Protein AF-X0W410-F1 (afdb_monomer)

pLDDT: mean 93.08, std 7.51, range [40.31, 98.69]

Foldseek 3Di:
DPQAQVLVVDDADPAADDQQEFEQWAADCQLFQQDPRVRHDIDGHDLVRRLRNNVRNVVNVNQEHEYNDQALQQRPHDALAGDLPRSLVSLVSNPVPPSRAFYAYDEHALSSLVNDDLVSLLSVVCSGGDNHDDLESEYEYELQFLQLVLVCVRGVSSQPPHDSVCSNVSVVVSLVSCNVSRYEYEYEYEPPFVPDDLVRLVRRLVSLVVSLVGNYAYAYDYRDHPDPPRDDTDDPVNDDPSNVSSRVSRVVSVD

Radius of gyration: 18.42 Å; Cα contacts (8 Å, |Δi|>4): 493; chains: 1; bounding box: 44×45×51 Å

Organism: NCBI:txid412755

InterPro domains:
  IPR006638 Elp3/MiaA/NifB-like, radical SAM core domain [SM00729] (18-246)
  IPR007197 Radical SAM [PF04055] (22-208)
  IPR007197 Radical SAM [PS51918] (14-255)
  IPR007197 Radical SAM [SFLDS00029] (20-239)
  IPR023404 Radical SAM, alpha/beta horseshoe [G3DSA:3.80.30.20] (18-229)
  IPR058240 Radical SAM superfamily [SSF102114] (21-235)

Mean predicted aligned error: 4.03 Å

Secondary structure (DSSP, 8-state):
---S--GGGPPPPSSPPGGGEEE-EE---S--TT-TTTTSPPEEPPHHHHHHHHHHHHHTT--EEEEE-S-GGGTT-SSSS--HHHHHHHHHHHTTSTT--EEEE-EE-HHHHTTS-HHHHHHHHHTTBSSS--S--EEEEEEE-S-HHHHHHHHGGGTTTS-GGGHHHHHHHHHHHHHHTT-EEEEEEEET-TT--HHHHHHHHHHHHHHHTSS-EEEEEE---SSTTS-PPP-GGG--HHHHHHHHHHHHHH-

Nearest PDB structures (foldseek):
  9ccb-assembly1_A  TM=8.311E-01  e=1.053E-11  Methanothermobacter marburgensis
  7mjz-assembly1_A  TM=7.483E-01  e=6.357E-11  Bacteroides uniformis
  6fd2-assembly1_B  TM=7.517E-01  e=3.241E-08  Streptoalloteichus tenebrarius
  6hto-assembly1_A  TM=5.219E-01  e=1.347E-04  Streptomyces actuosus
  6htk-assembly1_A  TM=5.014E-01  e=3.117E-04  Streptomyces actuosus

Sequence (255 aa):
SEQGTAVDRIHRLLGASVLGVIELSRGCGKGCRFCTMGAKKMEHLPPETIVNDLIANVEGGVTSVVSGSEDFFRYGASGPRVNFKRLRSLLVEMQREPDLSFMQIDHANISSVLQFDDEQLREIRELLTWRERTDFLWVNMGIESANGHLVVANGGGKIQPFRADDWEEMVREAAAKMTRTGFFPVFSIILGLPGETPDDVARTLELVRHLATRRAVVFPIFHEPWRPDGGEPFALEAMRADHFELFTTCYEINF

Structure (mmCIF, N/CA/C/O backbone):
data_AF-X0W410-F1
#
_entry.id   AF-X0W410-F1
#
loop_
_atom_site.group_PDB
_atom_site.id
_atom_site.type_symbol
_atom_site.label_atom_id
_atom_site.label_alt_id
_atom_site.label_comp_id
_atom_site.label_asym_id
_atom_site.label_entity_id
_atom_site.label_seq_id
_atom_site.pdbx_PDB_ins_code
_atom_site.Cartn_x
_atom_site.Cartn_y
_atom_site.Cartn_z
_atom_site.occupancy
_atom_site.B_iso_or_equiv
_atom_site.auth_seq_id
_atom_site.auth_comp_id
_atom_site.auth_asym_id
_atom_site.auth_atom_id
_atom_site.pdbx_PDB_model_num
ATOM 1 N N . SER A 1 1 ? -3.754 26.725 -9.791 1.00 40.31 1 SER A N 1
ATOM 2 C CA . SER A 1 1 ? -3.052 25.460 -9.527 1.00 40.31 1 SER A CA 1
ATOM 3 C C . SER A 1 1 ? -3.809 24.720 -8.436 1.00 40.31 1 SER A C 1
ATOM 5 O O . SER A 1 1 ? -3.803 25.156 -7.294 1.00 40.31 1 SER A O 1
ATOM 7 N N . GLU A 1 2 ? -4.507 23.631 -8.756 1.00 44.47 2 GLU A N 1
ATOM 8 C CA . GLU A 1 2 ? -5.072 22.737 -7.728 1.00 44.47 2 GLU A CA 1
ATOM 9 C C . GLU A 1 2 ? -3.949 21.878 -7.124 1.00 44.47 2 GLU A C 1
ATOM 11 O O . GLU A 1 2 ? -3.833 20.683 -7.378 1.00 44.47 2 GLU A O 1
ATOM 16 N N . GLN A 1 3 ? -3.034 22.527 -6.401 1.00 57.56 3 GLN A N 1
ATOM 17 C CA . GLN A 1 3 ? -1.858 21.889 -5.798 1.00 57.56 3 GLN A CA 1
ATOM 18 C C . GLN A 1 3 ? -2.076 21.461 -4.339 1.00 57.56 3 GLN A C 1
ATOM 20 O O . GLN A 1 3 ? -1.229 20.763 -3.789 1.00 57.56 3 GLN A O 1
ATOM 25 N N . GLY A 1 4 ? -3.194 21.848 -3.719 1.00 73.06 4 GLY A N 1
ATOM 26 C CA . GLY A 1 4 ? -3.559 21.423 -2.367 1.00 73.06 4 GLY A CA 1
ATOM 27 C C . GLY A 1 4 ? -4.375 20.132 -2.364 1.00 73.06 4 GLY A C 1
ATOM 28 O O . GLY A 1 4 ? -5.070 19.814 -3.329 1.00 73.06 4 GLY A O 1
ATOM 29 N N . THR A 1 5 ? -4.323 19.393 -1.261 1.00 83.38 5 THR A N 1
ATOM 30 C CA . THR A 1 5 ? -5.203 18.234 -1.039 1.00 83.38 5 THR A CA 1
ATOM 31 C C . THR A 1 5 ? -6.638 18.641 -0.675 1.00 83.38 5 THR A C 1
ATOM 33 O O . THR A 1 5 ? -7.551 17.823 -0.778 1.00 83.38 5 THR A O 1
ATOM 36 N N . ALA A 1 6 ? -6.859 19.904 -0.290 1.00 88.38 6 ALA A N 1
ATOM 37 C CA . ALA A 1 6 ? -8.131 20.401 0.238 1.00 88.38 6 ALA A CA 1
ATOM 38 C C . ALA A 1 6 ? -8.616 19.613 1.470 1.00 88.38 6 ALA A C 1
ATOM 40 O O . ALA A 1 6 ? -9.821 19.448 1.665 1.00 88.38 6 ALA A O 1
ATOM 41 N N . VAL A 1 7 ? -7.685 19.097 2.285 1.00 89.00 7 VAL A N 1
ATOM 42 C CA . VAL A 1 7 ? -7.998 18.397 3.544 1.00 89.00 7 VAL A CA 1
ATOM 43 C C . VAL A 1 7 ? -8.775 19.297 4.509 1.00 89.00 7 VAL A C 1
ATOM 45 O O . VAL A 1 7 ? -9.683 18.827 5.183 1.00 89.00 7 VAL A O 1
ATOM 48 N N . ASP A 1 8 ? -8.506 20.602 4.504 1.00 87.75 8 ASP A N 1
ATOM 49 C CA . ASP A 1 8 ? -9.225 21.625 5.274 1.00 87.75 8 ASP A CA 1
ATOM 50 C C . ASP A 1 8 ? -10.704 21.784 4.877 1.00 87.75 8 ASP A C 1
ATOM 52 O O . ASP A 1 8 ? -11.497 22.337 5.636 1.00 87.75 8 ASP A O 1
ATOM 56 N N . ARG A 1 9 ? -11.084 21.286 3.695 1.00 90.38 9 ARG A N 1
ATOM 57 C CA . ARG A 1 9 ? -12.457 21.318 3.174 1.00 90.38 9 ARG A CA 1
ATOM 58 C C . ARG A 1 9 ? -13.200 19.998 3.366 1.00 90.38 9 ARG A C 1
ATOM 60 O O . ARG A 1 9 ? -14.337 19.880 2.910 1.00 90.38 9 ARG A O 1
ATOM 67 N N . ILE A 1 10 ? -12.565 18.993 3.970 1.00 89.81 10 ILE A N 1
ATOM 68 C CA . ILE A 1 10 ? -13.218 17.716 4.251 1.00 89.81 10 ILE A CA 1
ATOM 69 C C . ILE A 1 10 ? -14.193 17.920 5.408 1.00 89.81 10 ILE A C 1
ATOM 71 O O . ILE A 1 10 ? -13.831 18.401 6.481 1.00 89.81 10 ILE A O 1
ATOM 75 N N . HIS A 1 11 ? -15.446 17.550 5.170 1.00 87.56 11 HIS A N 1
ATOM 76 C CA . HIS A 1 11 ? -16.482 17.506 6.189 1.00 87.56 11 HIS A CA 1
ATOM 77 C C . HIS A 1 11 ? -16.702 16.064 6.624 1.00 87.56 11 HIS A C 1
ATOM 79 O O . HIS A 1 11 ? -16.517 15.147 5.825 1.00 87.56 11 HIS A O 1
ATOM 85 N N . ARG A 1 12 ? -17.140 15.891 7.873 1.00 87.75 12 ARG A N 1
ATOM 86 C CA . ARG A 1 12 ? -17.515 14.577 8.394 1.00 87.75 12 ARG A CA 1
ATOM 87 C C . ARG A 1 12 ? -18.594 13.921 7.532 1.00 87.75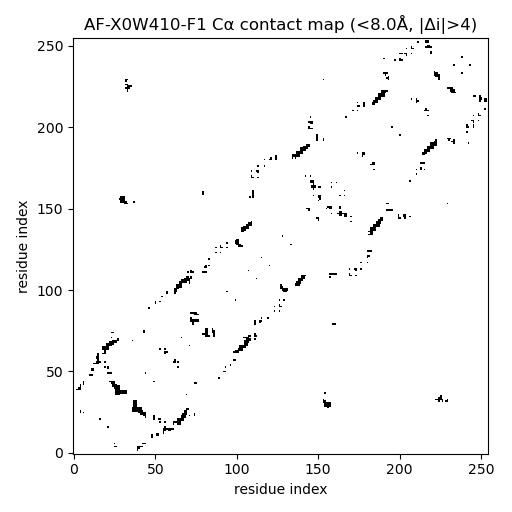 12 ARG A C 1
ATOM 89 O O . ARG A 1 12 ? -19.469 14.612 6.994 1.00 87.75 12 ARG A O 1
ATOM 96 N N . LEU A 1 13 ? -18.575 12.598 7.485 1.00 93.19 13 LEU A N 1
ATOM 97 C CA . LEU A 1 13 ? -19.657 11.804 6.926 1.00 93.19 13 LEU A CA 1
ATOM 98 C C . LEU A 1 13 ? -20.972 12.071 7.678 1.00 93.19 13 LEU A C 1
ATOM 100 O O . LEU A 1 13 ? -20.997 12.289 8.890 1.00 93.19 13 LEU A O 1
ATOM 104 N N . LEU A 1 14 ? -22.083 12.072 6.937 1.00 91.81 14 LEU A N 1
ATOM 105 C CA . LEU A 1 14 ? -23.439 12.216 7.491 1.00 91.81 14 LEU A CA 1
ATOM 106 C C . LEU A 1 14 ? -24.146 10.864 7.685 1.00 91.81 14 LEU A C 1
ATOM 108 O O . LEU A 1 14 ? -25.297 10.827 8.108 1.00 91.81 14 LEU A O 1
ATOM 112 N N . GLY A 1 15 ? -23.470 9.772 7.339 1.00 93.50 15 GLY A N 1
ATOM 113 C CA . GLY A 1 15 ? -23.943 8.397 7.420 1.00 93.50 15 GLY A CA 1
ATOM 114 C C . GLY A 1 15 ? -22.899 7.453 6.827 1.00 93.50 15 GLY A C 1
ATOM 115 O O . GLY A 1 15 ? -21.824 7.901 6.418 1.00 93.50 15 GLY A O 1
ATOM 116 N N . ALA A 1 16 ? -23.222 6.164 6.758 1.00 95.88 16 ALA A N 1
ATOM 117 C CA . ALA A 1 16 ? -22.292 5.162 6.252 1.00 95.88 16 ALA A CA 1
ATOM 118 C C . ALA A 1 16 ? -21.832 5.449 4.813 1.00 95.88 16 ALA A C 1
ATOM 120 O O . ALA A 1 16 ? -22.628 5.792 3.932 1.00 95.88 16 ALA A O 1
ATOM 121 N N . SER A 1 17 ? -20.533 5.281 4.580 1.00 95.94 17 SER A N 1
ATOM 122 C CA . SER A 1 17 ? -19.920 5.352 3.262 1.00 95.94 17 SER A CA 1
ATOM 123 C C . SER A 1 17 ? -19.999 3.999 2.550 1.00 95.94 17 SER A C 1
ATOM 125 O O . SER A 1 17 ? -20.184 2.938 3.153 1.00 95.94 17 SER A O 1
ATOM 127 N N . VAL A 1 18 ? -19.850 4.028 1.225 1.00 93.12 18 VAL A N 1
ATOM 128 C CA . VAL A 1 18 ? -19.764 2.809 0.413 1.00 93.12 18 VAL A CA 1
ATOM 129 C C . VAL A 1 18 ? -18.591 1.965 0.919 1.00 93.12 18 VAL A C 1
ATOM 131 O O . VAL A 1 18 ? -17.474 2.466 1.010 1.00 93.12 18 VAL A O 1
ATOM 134 N N . LEU A 1 19 ? -18.858 0.700 1.260 1.00 91.94 19 LEU A N 1
ATOM 135 C CA . LEU A 1 19 ? -17.891 -0.257 1.825 1.00 91.94 19 LEU A CA 1
ATOM 136 C C . LEU A 1 19 ? -17.246 0.163 3.163 1.00 91.94 19 LEU A C 1
ATOM 138 O O . LEU A 1 19 ? -16.252 -0.436 3.564 1.00 91.94 19 LEU A O 1
ATOM 142 N N . GLY A 1 20 ? -17.775 1.174 3.859 1.00 95.44 20 GLY A N 1
ATOM 143 C CA . GLY A 1 20 ? -17.191 1.639 5.119 1.00 95.44 20 GLY A CA 1
ATOM 144 C C . GLY A 1 20 ? -15.836 2.326 4.953 1.00 95.44 20 GLY A C 1
ATOM 145 O O . GLY A 1 20 ? -14.981 2.224 5.829 1.00 95.44 20 GLY A O 1
ATOM 146 N N . VAL A 1 21 ? -15.595 2.978 3.814 1.00 96.81 21 VAL A N 1
ATOM 147 C CA . VAL A 1 21 ? -14.365 3.745 3.573 1.00 96.81 21 VAL A CA 1
ATOM 148 C C . VAL A 1 21 ? -14.249 4.901 4.570 1.00 96.81 21 VAL A C 1
ATOM 150 O O . VAL A 1 21 ? -15.164 5.722 4.683 1.00 96.81 21 VAL A O 1
ATOM 153 N N . ILE A 1 22 ? -13.097 4.998 5.234 1.00 96.44 22 ILE A N 1
ATOM 154 C CA . ILE A 1 22 ? -12.722 6.103 6.127 1.00 96.44 22 ILE A CA 1
ATOM 155 C C . ILE A 1 22 ? -11.417 6.714 5.626 1.00 96.44 22 ILE A C 1
ATOM 157 O O . ILE A 1 22 ? -10.367 6.072 5.681 1.00 96.44 22 ILE A O 1
ATOM 161 N N . GLU A 1 23 ? -11.453 7.955 5.143 1.00 96.38 23 GLU A N 1
ATOM 162 C CA . GLU A 1 23 ? -10.253 8.619 4.634 1.00 96.38 23 GLU A CA 1
ATOM 163 C C . GLU A 1 23 ? -9.301 8.970 5.786 1.00 96.38 23 GLU A C 1
ATOM 165 O O . GLU A 1 23 ? -9.639 9.737 6.679 1.00 96.38 23 GLU A O 1
ATOM 170 N N . LEU A 1 24 ? -8.084 8.424 5.779 1.00 97.12 24 LEU A N 1
ATOM 171 C CA . LEU A 1 24 ? -7.059 8.777 6.770 1.00 97.12 24 LEU A CA 1
ATOM 172 C C . LEU A 1 24 ? -6.175 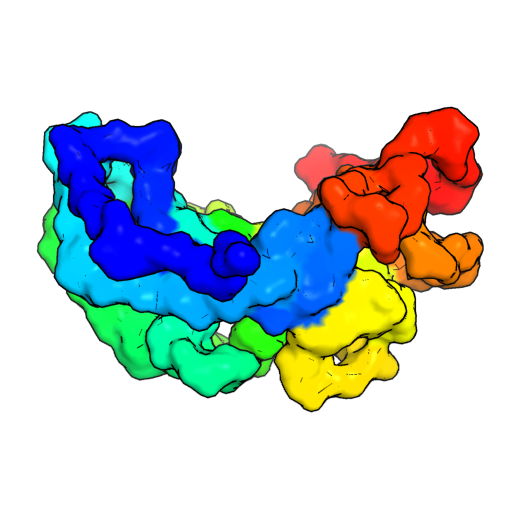9.908 6.265 1.00 97.12 24 LEU A C 1
ATOM 174 O O . LEU A 1 24 ? -5.576 10.661 7.038 1.00 97.12 24 LEU A O 1
ATOM 178 N N . SER A 1 25 ? -5.960 9.958 4.954 1.00 95.62 25 SER A N 1
ATOM 179 C CA . SER A 1 25 ? -4.988 10.846 4.330 1.00 95.62 25 SER A CA 1
ATOM 180 C C . SER A 1 25 ? -5.277 11.027 2.858 1.00 95.62 25 SER A C 1
ATOM 182 O O . SER A 1 25 ? -5.686 10.090 2.178 1.00 95.62 25 SER A O 1
ATOM 184 N N . ARG A 1 26 ? -4.938 12.208 2.352 1.00 93.44 26 ARG A N 1
ATOM 185 C CA . ARG A 1 26 ? -5.099 12.561 0.952 1.00 93.44 26 ARG A CA 1
ATOM 186 C C . ARG A 1 26 ? -3.759 12.876 0.317 1.00 93.44 26 ARG A C 1
ATOM 188 O O . ARG A 1 26 ? -2.960 13.615 0.880 1.00 93.44 26 ARG A O 1
ATOM 195 N N . GLY A 1 27 ? -3.542 12.361 -0.886 1.00 92.44 27 GLY A N 1
ATOM 196 C CA . GLY A 1 27 ? -2.303 12.533 -1.647 1.00 92.44 27 GLY A CA 1
ATOM 197 C C . GLY A 1 27 ? -1.256 11.472 -1.311 1.00 92.44 27 GLY A C 1
ATOM 198 O O . GLY A 1 27 ? -1.300 10.840 -0.259 1.00 92.44 27 GLY A O 1
ATOM 199 N N . CYS A 1 28 ? -0.288 11.289 -2.208 1.00 91.31 28 CYS A N 1
ATOM 200 C CA . CYS A 1 28 ? 0.784 10.308 -2.045 1.00 91.31 28 CYS A CA 1
ATOM 201 C C . CYS A 1 28 ? 2.175 10.949 -2.129 1.00 91.31 28 CYS A C 1
ATOM 203 O O . CYS A 1 28 ? 3.084 10.553 -1.407 1.00 91.31 28 CYS A O 1
ATOM 205 N N . GLY A 1 29 ? 2.378 11.958 -2.974 1.00 89.50 29 GLY A N 1
ATOM 206 C CA . GLY A 1 29 ? 3.639 12.706 -3.052 1.00 89.50 29 GLY A CA 1
ATOM 207 C C . GLY A 1 29 ? 4.848 11.872 -3.492 1.00 89.50 29 GLY A C 1
ATOM 208 O O . GLY A 1 29 ? 5.984 12.299 -3.306 1.00 89.50 29 GLY A O 1
ATOM 209 N N . LYS A 1 30 ? 4.616 10.675 -4.043 1.00 89.81 30 LYS A N 1
ATOM 210 C CA . LYS A 1 30 ? 5.653 9.743 -4.511 1.00 89.81 30 LYS A CA 1
ATOM 211 C C . LYS A 1 30 ? 6.064 9.981 -5.972 1.00 89.81 30 LYS A C 1
ATOM 213 O O . LYS A 1 30 ? 7.036 9.395 -6.435 1.00 89.81 30 LYS A O 1
ATOM 218 N N . GLY A 1 31 ? 5.375 10.875 -6.683 1.00 89.88 31 GLY A N 1
ATOM 219 C CA . GLY A 1 31 ? 5.775 11.354 -8.008 1.00 89.88 31 GLY A CA 1
ATOM 220 C C . GLY A 1 31 ? 5.541 10.381 -9.165 1.00 89.88 31 GLY A C 1
ATOM 221 O O . GLY A 1 31 ? 6.092 10.608 -10.237 1.00 89.88 31 GLY A O 1
ATOM 222 N N . CYS A 1 32 ? 4.753 9.318 -8.975 1.00 90.56 32 CYS A N 1
ATOM 223 C CA . CYS A 1 32 ? 4.413 8.391 -10.055 1.00 90.56 32 CYS A CA 1
ATOM 224 C C . CYS A 1 32 ? 3.643 9.118 -11.168 1.00 90.56 32 CYS A C 1
ATOM 226 O O . CYS A 1 32 ? 2.609 9.733 -10.895 1.00 90.56 32 CYS A O 1
ATOM 228 N N . ARG A 1 33 ? 4.140 9.054 -12.409 1.00 88.69 33 ARG A N 1
ATOM 229 C CA . ARG A 1 33 ? 3.611 9.831 -13.551 1.00 88.69 33 ARG A CA 1
ATOM 230 C C . ARG A 1 33 ? 2.235 9.356 -14.019 1.00 88.69 33 ARG A C 1
ATOM 232 O O . ARG A 1 33 ? 1.424 10.165 -14.459 1.00 88.69 33 ARG A O 1
ATOM 239 N N . PHE A 1 34 ? 1.962 8.067 -13.846 1.00 88.56 34 PHE A N 1
ATOM 240 C CA . PHE A 1 34 ? 0.677 7.430 -14.138 1.00 88.56 34 PHE A CA 1
ATOM 241 C C . PHE A 1 34 ? -0.384 7.662 -13.046 1.00 88.56 34 PHE A C 1
ATOM 243 O O . PHE A 1 34 ? -1.571 7.488 -13.290 1.00 88.56 34 PHE A O 1
ATOM 250 N N . CYS A 1 35 ? 0.009 8.093 -11.841 1.00 88.19 35 CYS A N 1
ATOM 251 C CA . CYS A 1 35 ? -0.890 8.196 -10.691 1.00 88.19 35 CYS A CA 1
ATOM 252 C C . CYS A 1 35 ? -1.426 9.625 -10.503 1.00 88.19 35 CYS A C 1
ATOM 254 O O . CYS A 1 35 ? -0.666 10.594 -10.386 1.00 88.19 35 CYS A O 1
ATOM 256 N N . THR A 1 36 ? -2.744 9.765 -10.359 1.00 87.94 36 THR A N 1
ATOM 257 C CA . THR A 1 36 ? -3.416 11.047 -10.067 1.00 87.94 36 THR A CA 1
ATOM 258 C C . THR A 1 36 ? -2.969 11.659 -8.731 1.00 87.94 36 THR A C 1
ATOM 260 O O . THR A 1 36 ? -2.904 12.886 -8.594 1.00 87.94 36 THR A O 1
ATOM 263 N N . MET A 1 37 ? -2.588 10.817 -7.767 1.00 88.56 37 MET A N 1
ATOM 264 C CA . MET A 1 37 ? -2.171 11.203 -6.415 1.00 88.56 37 MET A CA 1
ATOM 265 C C . MET A 1 37 ? -0.655 11.356 -6.261 1.00 88.56 37 MET A C 1
ATOM 267 O O . MET A 1 37 ? -0.191 11.945 -5.279 1.00 88.56 37 MET A O 1
ATOM 271 N N . GLY A 1 38 ? 0.128 10.904 -7.248 1.00 87.31 38 GLY A N 1
ATOM 272 C CA . GLY A 1 38 ? 1.591 10.933 -7.214 1.00 87.31 38 GLY A CA 1
ATOM 273 C C . GLY A 1 38 ? 2.161 12.341 -7.026 1.00 87.31 38 GLY A C 1
ATOM 274 O O . GLY A 1 38 ? 3.103 12.524 -6.258 1.00 87.31 38 GLY A O 1
ATOM 275 N N . ALA A 1 39 ? 1.554 13.344 -7.665 1.00 85.94 39 ALA A N 1
ATOM 276 C CA . ALA A 1 39 ? 1.998 14.740 -7.596 1.00 85.94 39 ALA A CA 1
ATOM 277 C C . ALA A 1 39 ? 1.456 15.522 -6.384 1.00 85.94 39 ALA A C 1
ATOM 279 O O . ALA A 1 39 ? 1.962 16.601 -6.080 1.00 85.94 39 ALA A O 1
ATOM 280 N N . LYS A 1 40 ? 0.423 15.014 -5.700 1.00 89.38 40 LYS A N 1
ATOM 281 C CA . LYS A 1 40 ? -0.186 15.684 -4.543 1.00 89.38 40 LYS A CA 1
ATOM 282 C C . LYS A 1 40 ? 0.549 15.255 -3.284 1.00 89.38 40 LYS A C 1
ATOM 284 O O . LYS A 1 40 ? 0.607 14.059 -3.005 1.00 89.38 40 LYS A O 1
ATOM 289 N N . LYS A 1 41 ? 1.104 16.204 -2.525 1.00 90.62 41 LYS A N 1
ATOM 290 C CA . LYS A 1 41 ? 1.713 15.915 -1.218 1.00 90.62 41 LYS A CA 1
ATOM 291 C C . LYS A 1 41 ? 0.698 15.170 -0.348 1.00 90.62 41 LYS A C 1
ATOM 293 O O . LYS A 1 41 ? -0.480 15.494 -0.384 1.00 90.62 41 LYS A O 1
ATOM 298 N N . MET A 1 42 ? 1.160 14.189 0.423 1.00 93.06 42 MET A N 1
ATOM 299 C CA . MET A 1 42 ? 0.292 13.547 1.403 1.00 93.06 42 MET A CA 1
ATOM 300 C C . MET A 1 42 ? 0.034 14.473 2.586 1.00 93.06 42 MET A C 1
ATOM 302 O O . MET A 1 42 ? 0.973 14.996 3.193 1.00 93.06 42 MET A O 1
ATOM 306 N N . GLU A 1 43 ? -1.237 14.630 2.913 1.00 94.56 43 GLU A N 1
ATOM 307 C CA . GLU A 1 43 ? -1.732 15.344 4.079 1.00 94.56 43 GLU A CA 1
ATOM 308 C C . GLU A 1 43 ? -2.662 14.416 4.865 1.00 94.56 43 GLU A C 1
ATOM 310 O O . GLU A 1 43 ? -3.467 13.686 4.288 1.00 94.56 43 GLU A O 1
ATOM 315 N N . HIS A 1 44 ? -2.504 14.402 6.185 1.00 96.00 44 HIS A N 1
ATOM 316 C CA . HIS A 1 44 ? -3.225 13.501 7.080 1.00 96.00 44 HIS A CA 1
ATOM 317 C C . HIS A 1 44 ? -4.428 14.218 7.685 1.00 96.00 44 HIS A C 1
ATOM 319 O O . HIS A 1 44 ? -4.293 15.358 8.134 1.00 96.00 44 HIS A O 1
ATOM 325 N N . LEU A 1 45 ? -5.581 13.549 7.733 1.00 96.50 45 LEU A N 1
ATOM 326 C CA . LEU A 1 45 ? -6.760 14.102 8.388 1.00 96.50 45 LEU A CA 1
ATOM 327 C C . LEU A 1 45 ? -6.566 14.105 9.916 1.00 96.50 45 LEU A C 1
ATOM 329 O O . LEU A 1 45 ? -5.867 13.231 10.455 1.00 96.50 45 LEU A O 1
ATOM 333 N N . PRO A 1 46 ? -7.174 15.065 10.639 1.00 95.69 46 PRO A N 1
ATOM 334 C CA . PRO A 1 46 ? -7.181 15.057 12.096 1.00 95.69 46 PRO A CA 1
ATOM 335 C C . PRO A 1 46 ? -7.801 13.759 12.645 1.00 95.69 46 PRO A C 1
ATOM 337 O O . PRO A 1 46 ? -8.809 13.306 12.100 1.00 95.69 46 PRO A O 1
ATOM 340 N N . PRO A 1 47 ? -7.269 13.183 13.742 1.00 97.38 47 PRO A N 1
ATOM 341 C CA . PRO A 1 47 ? -7.844 11.982 14.353 1.00 97.38 47 PRO A CA 1
ATOM 342 C C . PRO A 1 47 ? -9.332 12.117 14.689 1.00 97.38 47 PRO A C 1
ATOM 344 O O . PRO A 1 47 ? -10.087 11.179 14.484 1.00 97.38 47 PRO A O 1
ATOM 347 N N . GLU A 1 48 ? -9.764 13.298 15.141 1.00 95.94 48 GLU A N 1
ATOM 348 C CA . GLU A 1 48 ? -11.172 13.583 15.441 1.00 95.94 48 GLU A CA 1
ATOM 349 C C . GLU A 1 48 ? -12.073 13.409 14.210 1.00 95.94 48 GLU A C 1
ATOM 351 O O . GLU A 1 48 ? -13.134 12.802 14.304 1.00 95.94 48 GLU A O 1
ATOM 356 N N . THR A 1 49 ? -11.647 13.894 13.040 1.00 96.06 49 THR A N 1
ATOM 357 C CA . THR A 1 49 ? -12.396 13.720 11.787 1.00 96.06 49 THR A CA 1
ATOM 358 C C . THR A 1 49 ? -12.519 12.241 11.431 1.00 96.06 49 THR A C 1
ATOM 360 O O . THR A 1 49 ? -13.616 11.769 11.162 1.00 96.06 49 THR A O 1
ATOM 363 N N . ILE A 1 50 ? -11.409 11.504 11.509 1.00 97.50 50 ILE A N 1
ATOM 364 C CA . ILE A 1 50 ? -11.348 10.074 11.178 1.00 97.50 50 ILE A CA 1
ATOM 365 C C . ILE A 1 50 ? -12.253 9.250 12.103 1.00 97.50 50 ILE A C 1
ATOM 367 O O . ILE A 1 50 ? -12.986 8.380 11.641 1.00 97.50 50 ILE A O 1
ATOM 371 N N . VAL A 1 51 ? -12.217 9.526 13.409 1.00 97.19 51 VAL A N 1
ATOM 372 C CA . VAL A 1 51 ? -13.043 8.824 14.401 1.00 97.19 51 VAL A CA 1
ATOM 373 C C . VAL A 1 51 ? -14.524 9.175 14.233 1.00 97.19 51 VAL A C 1
ATOM 375 O O . VAL A 1 51 ? -15.368 8.296 14.348 1.00 97.19 51 VAL A O 1
ATOM 378 N N . ASN A 1 52 ? -14.864 10.417 13.885 1.00 96.38 52 ASN A N 1
ATOM 379 C CA . ASN A 1 52 ? -16.252 10.773 13.576 1.00 96.38 52 ASN A CA 1
ATOM 380 C C . ASN A 1 52 ? -16.775 10.046 12.323 1.00 96.38 52 ASN A C 1
ATOM 382 O O . ASN A 1 52 ? -17.914 9.586 12.320 1.00 96.38 52 ASN A O 1
ATOM 386 N N . ASP A 1 53 ? -15.952 9.908 11.280 1.00 97.31 53 ASP A N 1
ATOM 387 C CA . ASP A 1 53 ? -16.312 9.166 10.063 1.00 97.31 53 ASP A CA 1
ATOM 388 C C . ASP A 1 53 ? -16.459 7.662 10.333 1.00 97.31 53 ASP A C 1
ATOM 390 O O . ASP A 1 53 ? -17.341 7.001 9.781 1.00 97.31 53 ASP A O 1
ATOM 394 N N . LEU A 1 54 ? -15.622 7.118 11.216 1.00 97.12 54 LEU A N 1
ATOM 395 C CA . LEU A 1 54 ? -15.757 5.762 11.738 1.00 97.12 54 LEU A CA 1
ATOM 396 C C . LEU A 1 54 ? -17.095 5.567 12.464 1.00 97.12 54 LEU A C 1
ATOM 398 O O . LEU A 1 54 ? -17.828 4.636 12.138 1.00 97.12 54 LEU A O 1
ATOM 402 N N . ILE A 1 55 ? -17.429 6.451 13.409 1.00 96.75 55 ILE A N 1
ATOM 403 C CA . ILE A 1 55 ? -18.681 6.386 14.176 1.00 96.75 55 ILE A CA 1
ATOM 404 C C . ILE A 1 55 ? -19.886 6.462 13.233 1.00 96.75 55 ILE A C 1
ATOM 406 O O . ILE A 1 55 ? -20.784 5.634 13.331 1.00 96.75 55 ILE A O 1
ATOM 410 N N . ALA A 1 56 ? -19.875 7.373 12.254 1.00 97.25 56 ALA A N 1
ATOM 411 C CA . ALA A 1 56 ? -20.952 7.489 11.268 1.00 97.25 56 ALA A CA 1
ATOM 412 C C . ALA A 1 56 ? -21.162 6.198 10.449 1.00 97.25 56 ALA A C 1
ATOM 414 O O . ALA A 1 56 ? -22.293 5.870 10.082 1.00 97.25 56 ALA A O 1
ATOM 415 N N . ASN A 1 57 ? -20.088 5.450 10.167 1.00 97.81 57 ASN A N 1
ATOM 416 C CA . ASN A 1 57 ? -20.183 4.132 9.540 1.00 97.81 57 ASN A CA 1
ATOM 417 C C . ASN A 1 57 ? -20.813 3.095 10.475 1.00 97.81 57 ASN A C 1
ATOM 419 O O . ASN A 1 57 ? -21.753 2.410 10.067 1.00 97.81 57 ASN A O 1
ATOM 423 N N . VAL A 1 58 ? -20.346 3.015 11.723 1.00 96.06 58 VAL A N 1
ATOM 424 C CA . VAL A 1 58 ? -20.854 2.058 12.717 1.00 96.06 58 VAL A CA 1
ATOM 425 C C . VAL A 1 58 ? -22.327 2.321 13.048 1.00 96.06 58 VAL A C 1
ATOM 427 O O . VAL A 1 58 ? -23.129 1.389 13.011 1.00 96.06 58 VAL A O 1
ATOM 430 N N . GLU A 1 59 ? -22.723 3.579 13.258 1.00 96.19 59 GLU A N 1
ATOM 431 C CA . GLU A 1 59 ? -24.124 3.989 13.455 1.00 96.19 59 GLU A CA 1
ATOM 432 C C . GLU A 1 59 ? -25.005 3.664 12.237 1.00 96.19 59 GLU A C 1
ATOM 434 O O . GLU A 1 59 ? -26.191 3.361 12.376 1.00 96.19 59 GLU A O 1
ATOM 439 N N . GLY A 1 60 ? -24.420 3.681 11.036 1.00 95.94 60 GLY A N 1
ATOM 440 C CA . GLY A 1 60 ? -25.061 3.242 9.798 1.00 95.94 60 GLY A CA 1
ATOM 441 C C . GLY A 1 60 ? -25.080 1.721 9.589 1.00 95.94 60 GLY A C 1
ATOM 442 O O . GLY A 1 60 ? -25.515 1.267 8.531 1.00 95.94 60 GLY A O 1
ATOM 443 N N . GLY A 1 61 ? -24.619 0.931 10.564 1.00 95.62 61 GLY A N 1
ATOM 444 C CA . GLY A 1 61 ? -24.600 -0.535 10.528 1.00 95.62 61 GLY A CA 1
ATOM 445 C C . GLY A 1 61 ? -23.363 -1.150 9.866 1.00 95.62 61 GLY A C 1
ATOM 446 O O . GLY A 1 61 ? -23.312 -2.368 9.688 1.00 95.62 61 GLY A O 1
ATOM 447 N N . VAL A 1 62 ? -22.361 -0.345 9.500 1.00 96.31 62 VAL A N 1
ATOM 448 C CA . VAL A 1 62 ? -21.110 -0.808 8.887 1.00 96.31 62 VAL A CA 1
ATOM 449 C C . VAL A 1 62 ? -20.035 -0.949 9.961 1.00 96.31 62 VAL A C 1
ATOM 451 O O . VAL A 1 62 ? -19.357 0.004 10.330 1.00 96.31 62 VAL A O 1
ATOM 454 N N . THR A 1 63 ? -19.870 -2.171 10.462 1.00 93.81 63 THR A N 1
ATOM 455 C CA . THR A 1 63 ? -18.925 -2.507 11.545 1.00 93.81 63 THR A CA 1
ATOM 456 C C . THR A 1 63 ? -17.577 -3.026 11.047 1.00 93.81 63 THR A C 1
ATOM 458 O O . THR A 1 63 ? -16.660 -3.245 11.837 1.00 93.81 63 THR A O 1
ATOM 461 N N . SER A 1 64 ? -17.446 -3.240 9.737 1.00 93.75 64 SER A N 1
ATOM 462 C CA . SER A 1 64 ? -16.190 -3.570 9.060 1.00 93.75 64 SER A CA 1
ATOM 463 C C . SER A 1 64 ? -15.872 -2.462 8.070 1.00 93.75 64 SER A C 1
ATOM 465 O O . SER A 1 64 ? -16.649 -2.220 7.150 1.00 93.75 64 SER A O 1
ATOM 467 N N . VAL A 1 65 ? -14.758 -1.774 8.287 1.00 95.38 65 VAL A N 1
ATOM 468 C CA . VAL A 1 65 ? -14.399 -0.539 7.576 1.00 95.38 65 VAL A CA 1
ATOM 469 C C . VAL A 1 65 ? -13.119 -0.728 6.767 1.00 95.38 65 VAL A C 1
ATOM 471 O O . VAL A 1 65 ? -12.408 -1.717 6.941 1.00 95.38 65 VAL A O 1
ATOM 474 N N . VAL A 1 66 ? -12.799 0.210 5.879 1.00 96.50 66 VAL A N 1
ATOM 475 C CA . VAL A 1 66 ? -11.573 0.169 5.068 1.00 96.50 66 VAL A CA 1
ATOM 476 C C . VAL A 1 66 ? -10.876 1.527 5.054 1.00 96.50 66 VAL A C 1
ATOM 478 O O . VAL A 1 66 ? -11.515 2.577 4.993 1.00 96.50 66 VAL A O 1
ATOM 481 N N . SER A 1 67 ? -9.546 1.529 5.129 1.00 96.69 67 SER A N 1
ATOM 482 C CA . SER A 1 67 ? -8.763 2.766 5.112 1.00 96.69 67 SER A CA 1
ATOM 483 C C . SER A 1 67 ? -8.788 3.432 3.733 1.00 96.69 67 SER A C 1
ATOM 485 O O . SER A 1 67 ? -8.234 2.883 2.793 1.00 96.69 67 SER A O 1
ATOM 487 N N . GLY A 1 68 ? -9.291 4.652 3.603 1.00 95.94 68 GLY A N 1
ATOM 488 C CA . GLY A 1 68 ? -9.032 5.504 2.442 1.00 95.94 68 GLY A CA 1
ATOM 489 C C . GLY A 1 68 ? -7.682 6.208 2.593 1.00 95.94 68 GLY A C 1
ATOM 490 O O . GLY A 1 68 ? -7.581 7.230 3.272 1.00 95.94 68 GLY A O 1
ATOM 491 N N . SER A 1 69 ? -6.615 5.647 2.031 1.00 95.19 69 SER A N 1
ATOM 492 C CA . SER A 1 69 ? -5.281 6.263 2.0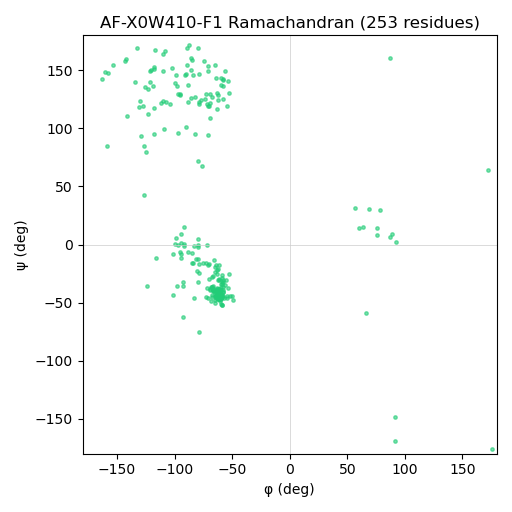33 1.00 95.19 69 SER A CA 1
ATOM 493 C C . SER A 1 69 ? -4.398 5.609 0.983 1.00 95.19 69 SER A C 1
ATOM 495 O O . SER A 1 69 ? -4.405 4.392 0.855 1.00 95.19 69 SER A O 1
ATOM 497 N N . GLU A 1 70 ? -3.564 6.407 0.320 1.00 94.69 70 GLU A N 1
ATOM 498 C CA . GLU A 1 70 ? -2.529 5.930 -0.611 1.00 94.69 70 GLU A CA 1
ATOM 499 C C . GLU A 1 70 ? -1.371 5.200 0.102 1.00 94.69 70 GLU A C 1
ATOM 501 O O . GLU A 1 70 ? -0.544 4.544 -0.532 1.00 94.69 70 GLU A O 1
ATOM 506 N N . ASP A 1 71 ? -1.244 5.381 1.423 1.00 95.88 71 ASP A N 1
ATOM 507 C CA . ASP A 1 71 ? -0.209 4.748 2.243 1.00 95.88 71 ASP A CA 1
ATOM 508 C C . ASP A 1 71 ? -0.618 4.711 3.722 1.00 95.88 71 ASP A C 1
ATOM 510 O O . ASP A 1 71 ? -0.268 5.601 4.504 1.00 95.88 71 ASP A O 1
ATOM 514 N N . PHE A 1 72 ? -1.383 3.694 4.123 1.00 98.00 72 PHE A N 1
ATOM 515 C CA . PHE A 1 72 ? -1.873 3.531 5.498 1.00 98.00 72 PHE A CA 1
ATOM 516 C C . PHE A 1 72 ? -0.761 3.673 6.552 1.00 98.00 72 PHE A C 1
ATOM 518 O O . PHE A 1 72 ? -0.871 4.456 7.499 1.00 98.00 72 PHE A O 1
ATOM 525 N N . PHE A 1 73 ? 0.362 2.984 6.338 1.00 97.62 73 PHE A N 1
ATOM 526 C CA . PHE A 1 73 ? 1.489 2.944 7.269 1.00 97.62 73 PHE A CA 1
ATOM 527 C C . PHE A 1 73 ? 2.202 4.291 7.449 1.00 97.62 73 PHE A C 1
ATOM 529 O O . PHE A 1 73 ? 2.996 4.465 8.377 1.00 97.62 73 PHE A O 1
ATOM 536 N N . ARG A 1 74 ? 1.930 5.263 6.575 1.00 95.75 74 ARG A N 1
ATOM 537 C CA . ARG A 1 74 ? 2.533 6.593 6.634 1.00 95.75 74 ARG A CA 1
ATOM 538 C C . ARG A 1 74 ? 1.677 7.614 7.381 1.00 95.75 74 ARG A C 1
ATOM 540 O O . ARG A 1 74 ? 2.095 8.763 7.482 1.00 95.75 74 ARG A O 1
ATOM 547 N N . TYR A 1 75 ? 0.519 7.237 7.928 1.00 98.00 75 TYR A N 1
ATOM 548 C CA . TYR A 1 75 ? -0.308 8.166 8.700 1.00 98.00 75 TYR A CA 1
ATOM 549 C C . TYR A 1 75 ? 0.482 8.866 9.824 1.00 98.00 75 TYR A C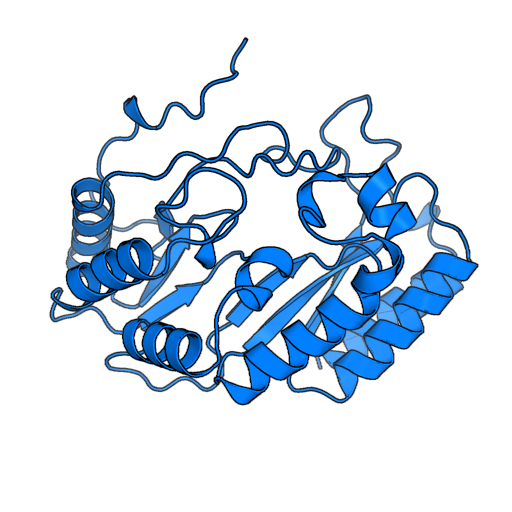 1
ATOM 551 O O . TYR A 1 75 ? 1.184 8.236 10.618 1.00 98.00 75 TYR A O 1
ATOM 559 N N . GLY A 1 76 ? 0.363 10.195 9.896 1.00 96.56 76 GLY A N 1
ATOM 560 C CA . GLY A 1 76 ? 1.023 11.029 10.906 1.00 96.56 76 GLY A CA 1
ATOM 561 C C . GLY A 1 76 ? 2.525 11.254 10.682 1.00 96.56 76 GLY A C 1
ATOM 562 O O . GLY A 1 76 ? 3.203 11.807 11.558 1.00 96.56 76 GLY A O 1
ATOM 563 N N . ALA A 1 77 ? 3.062 10.828 9.539 1.00 94.19 77 ALA A N 1
ATOM 564 C CA . ALA A 1 77 ? 4.422 11.130 9.123 1.00 94.19 77 ALA A CA 1
ATOM 565 C C . ALA A 1 77 ? 4.571 12.585 8.651 1.00 94.19 77 ALA A C 1
ATOM 567 O O . ALA A 1 77 ? 3.633 13.232 8.195 1.00 94.19 77 ALA A O 1
ATOM 568 N N . SER A 1 78 ? 5.806 13.085 8.689 1.00 86.81 78 SER A N 1
ATOM 569 C CA . SER A 1 78 ? 6.200 14.289 7.957 1.00 86.81 78 SER A CA 1
ATOM 570 C C . SER A 1 78 ? 7.277 13.902 6.948 1.00 86.81 78 SER A C 1
ATOM 572 O O . SER A 1 78 ? 8.459 13.825 7.285 1.00 86.81 78 SER A O 1
ATOM 574 N N . GLY A 1 79 ? 6.862 13.627 5.710 1.00 85.38 79 GLY A N 1
ATOM 575 C CA . GLY A 1 79 ? 7.746 13.149 4.645 1.00 85.38 79 GLY A CA 1
ATOM 576 C C . GLY A 1 79 ? 7.815 11.614 4.568 1.00 85.38 79 GLY A C 1
ATOM 577 O O . GLY A 1 79 ? 6.816 10.952 4.839 1.00 85.38 79 GLY A O 1
ATOM 578 N N . PRO A 1 80 ? 8.959 11.028 4.162 1.00 82.56 80 PRO A N 1
ATOM 579 C CA . PRO A 1 80 ? 9.049 9.600 3.841 1.00 82.56 80 PRO A CA 1
ATOM 580 C C . PRO A 1 80 ? 9.221 8.680 5.061 1.00 82.56 80 PRO A C 1
ATOM 582 O O . PRO A 1 80 ? 9.112 7.464 4.912 1.00 82.56 80 PRO A O 1
ATOM 585 N N . ARG A 1 81 ? 9.522 9.233 6.246 1.00 90.00 81 ARG A N 1
ATOM 586 C CA . ARG A 1 81 ? 9.728 8.443 7.467 1.00 90.00 81 ARG A CA 1
ATOM 587 C C . ARG A 1 81 ? 8.406 8.168 8.160 1.00 90.00 81 ARG A C 1
ATOM 589 O O . ARG A 1 81 ? 7.690 9.113 8.485 1.00 90.00 81 ARG A O 1
ATOM 596 N N . VAL A 1 82 ? 8.120 6.899 8.419 1.00 94.75 82 VAL A N 1
ATOM 597 C CA . VAL A 1 82 ? 6.886 6.474 9.092 1.00 94.75 82 VAL A CA 1
ATOM 598 C C . VAL A 1 82 ? 6.828 6.979 10.536 1.00 94.75 82 VAL A C 1
ATOM 600 O O . VAL A 1 82 ? 7.856 7.229 11.169 1.00 94.75 82 VAL A O 1
ATOM 603 N N . ASN A 1 83 ? 5.616 7.137 11.075 1.00 97.56 83 ASN A N 1
ATOM 604 C CA . ASN A 1 83 ? 5.402 7.580 12.451 1.00 97.56 83 ASN A CA 1
ATOM 605 C C . ASN A 1 83 ? 4.524 6.588 13.213 1.00 97.56 83 ASN A C 1
ATOM 607 O O . ASN A 1 83 ? 3.332 6.820 13.424 1.00 97.56 83 ASN A O 1
ATOM 611 N N . PHE A 1 84 ? 5.144 5.494 13.661 1.00 98.25 84 PHE A N 1
ATOM 612 C CA . PHE A 1 84 ? 4.459 4.431 14.396 1.00 98.25 84 PHE A CA 1
ATOM 613 C C . PHE A 1 84 ? 3.626 4.960 15.568 1.00 98.25 84 PHE A C 1
ATOM 615 O O . PHE A 1 84 ? 2.470 4.587 15.711 1.00 98.25 84 PHE A O 1
ATOM 622 N N . LYS A 1 85 ? 4.160 5.895 16.368 1.00 98.44 85 LYS A N 1
ATOM 623 C CA . LYS A 1 85 ? 3.445 6.442 17.534 1.00 98.44 85 LYS A CA 1
ATOM 624 C C . LYS A 1 85 ? 2.134 7.130 17.148 1.00 98.44 85 LYS A C 1
ATOM 626 O O . LYS A 1 85 ? 1.144 6.975 17.856 1.00 98.44 85 LYS A O 1
ATOM 631 N N . ARG A 1 86 ? 2.121 7.895 16.049 1.00 98.44 86 ARG A N 1
ATOM 632 C CA . ARG A 1 86 ? 0.910 8.582 15.571 1.00 98.44 86 ARG A CA 1
ATOM 633 C C . ARG A 1 86 ? -0.094 7.605 14.970 1.00 98.44 86 ARG A C 1
ATOM 635 O O . ARG A 1 86 ? -1.263 7.694 15.328 1.00 98.44 86 ARG A O 1
ATOM 642 N N . LEU A 1 87 ? 0.359 6.672 14.130 1.00 98.69 87 LEU A N 1
ATOM 643 C CA . LEU A 1 87 ? -0.496 5.621 13.574 1.00 98.69 87 LEU A CA 1
ATOM 644 C C . LEU A 1 87 ? -1.122 4.775 14.689 1.00 98.69 87 LEU A C 1
ATOM 646 O O . LEU A 1 87 ? -2.339 4.685 14.779 1.00 98.69 87 LEU A O 1
ATOM 650 N N . ARG A 1 88 ? -0.304 4.253 15.607 1.00 98.62 88 ARG A N 1
ATOM 651 C CA . ARG A 1 88 ? -0.756 3.493 16.777 1.00 98.62 88 ARG A CA 1
ATOM 652 C C . ARG A 1 88 ? -1.773 4.274 17.605 1.00 98.62 88 ARG A C 1
ATOM 654 O O . ARG A 1 88 ? -2.795 3.722 17.985 1.00 98.62 88 ARG A O 1
ATOM 661 N N . SER A 1 89 ? -1.510 5.553 17.887 1.00 98.69 89 SER A N 1
ATOM 662 C CA . SER A 1 89 ? -2.435 6.386 18.665 1.00 98.69 89 SER A CA 1
ATOM 663 C C . SER A 1 89 ? -3.792 6.545 17.985 1.00 98.69 89 SER A C 1
ATOM 665 O O . SER A 1 89 ? -4.795 6.564 18.688 1.00 98.69 89 SER A O 1
ATOM 667 N N . LEU A 1 90 ? -3.827 6.669 16.654 1.00 98.62 90 LEU A N 1
ATOM 668 C CA . LEU A 1 90 ? -5.080 6.714 15.905 1.00 98.62 90 LEU A CA 1
ATOM 669 C C . LEU A 1 90 ? -5.826 5.381 16.020 1.00 98.62 90 LEU A C 1
ATOM 671 O O . LEU A 1 90 ? -6.996 5.378 16.380 1.00 98.62 90 LEU A O 1
ATOM 675 N N . LEU A 1 91 ? -5.148 4.259 15.764 1.00 97.88 91 LEU A N 1
ATOM 676 C CA . LEU A 1 91 ? -5.778 2.935 15.798 1.00 97.88 91 LEU A CA 1
ATOM 677 C C . LEU A 1 91 ? -6.314 2.575 17.191 1.00 97.88 91 LEU A C 1
ATOM 679 O O . LEU A 1 91 ? -7.401 2.019 17.304 1.00 97.88 91 LEU A O 1
ATOM 683 N N . VAL A 1 92 ? -5.594 2.947 18.254 1.00 97.75 92 VAL A N 1
ATOM 684 C CA . VAL A 1 92 ? -6.068 2.795 19.641 1.00 97.75 92 VAL A CA 1
ATOM 685 C C . VAL A 1 92 ? -7.315 3.639 19.905 1.00 97.75 92 VAL A C 1
ATOM 687 O O . VAL A 1 92 ? -8.200 3.189 20.624 1.00 97.75 92 VAL A O 1
ATOM 690 N N . GLU A 1 93 ? -7.403 4.851 19.349 1.00 97.56 93 GLU A N 1
ATOM 691 C CA . GLU A 1 93 ? -8.607 5.676 19.488 1.00 97.56 93 GLU A CA 1
ATOM 692 C C . GLU A 1 93 ? -9.788 5.058 18.733 1.00 97.56 93 GLU A C 1
ATOM 694 O O . GLU A 1 93 ? -10.872 4.949 19.291 1.00 97.56 93 GLU A O 1
ATOM 699 N N . MET A 1 94 ? -9.561 4.573 17.509 1.00 96.25 94 MET A N 1
ATOM 700 C CA . MET A 1 94 ? -10.579 3.891 16.703 1.00 96.25 94 MET A CA 1
ATOM 701 C C . MET A 1 94 ? -11.111 2.627 17.391 1.00 96.25 94 MET A C 1
ATOM 703 O O . MET A 1 94 ? -12.315 2.406 17.416 1.00 96.25 94 MET A O 1
ATOM 707 N N . GLN A 1 95 ? -10.235 1.836 18.019 1.00 93.00 95 GLN A N 1
ATOM 708 C CA . GLN A 1 95 ? -10.602 0.614 18.746 1.00 93.00 95 GLN A CA 1
ATOM 709 C C . GLN A 1 95 ? -11.553 0.865 19.934 1.00 93.00 95 GLN A C 1
ATOM 711 O O . GLN A 1 95 ? -12.177 -0.072 20.431 1.00 93.00 95 GLN A O 1
ATOM 716 N N . ARG A 1 96 ? -11.675 2.107 20.422 1.00 94.69 96 ARG A N 1
ATOM 717 C CA . ARG A 1 96 ? -12.620 2.436 21.501 1.00 94.69 96 ARG A CA 1
ATOM 718 C C . ARG A 1 96 ? -14.075 2.393 21.056 1.00 94.69 96 ARG A C 1
ATOM 720 O O . ARG A 1 96 ? -14.935 2.330 21.930 1.00 94.69 96 ARG A O 1
ATOM 727 N N . GLU A 1 97 ? -14.340 2.432 19.751 1.00 95.00 97 GLU A N 1
ATOM 728 C CA . GLU A 1 97 ? -15.685 2.270 19.212 1.00 95.00 97 GLU A CA 1
ATOM 729 C C . GLU A 1 97 ? -16.143 0.816 19.427 1.00 95.00 97 GLU A C 1
ATOM 731 O O . GLU A 1 97 ? -15.598 -0.092 18.794 1.00 95.00 97 GLU A O 1
ATOM 736 N N . PRO A 1 98 ? -17.095 0.550 20.343 1.00 91.06 98 PRO A N 1
ATOM 737 C CA . PRO A 1 98 ? -17.365 -0.800 20.825 1.00 91.06 98 PRO A CA 1
ATOM 738 C C . PRO A 1 98 ? -17.779 -1.767 19.723 1.00 91.06 98 PRO A C 1
ATOM 740 O O . PRO A 1 98 ? -17.403 -2.937 19.805 1.00 91.06 98 PRO A O 1
ATOM 743 N N . ASP A 1 99 ? -18.545 -1.314 18.729 1.00 93.25 99 ASP A N 1
ATOM 744 C CA . ASP A 1 99 ? -19.116 -2.180 17.692 1.00 93.25 99 ASP A CA 1
ATOM 745 C C . ASP A 1 99 ? -18.259 -2.338 16.445 1.00 93.25 99 ASP A C 1
ATOM 747 O O . ASP A 1 99 ? -18.595 -3.104 15.540 1.00 93.25 99 ASP A O 1
ATOM 751 N N . LEU A 1 100 ? -17.101 -1.697 16.440 1.00 92.12 100 LEU A N 1
ATOM 752 C CA . LEU A 1 100 ? -16.120 -1.853 15.399 1.00 92.12 100 LEU A CA 1
ATOM 753 C C . LEU A 1 100 ? -15.495 -3.265 15.448 1.00 92.12 100 LEU A C 1
ATOM 755 O O . LEU A 1 100 ? -14.940 -3.708 16.453 1.00 92.12 100 LEU A O 1
ATOM 759 N N . SER A 1 101 ? -15.610 -4.001 14.342 1.00 90.62 101 SER A N 1
ATOM 760 C CA . SER A 1 101 ? -15.241 -5.420 14.256 1.00 90.62 101 SER A CA 1
ATOM 761 C C . SER A 1 101 ? -13.892 -5.648 13.581 1.00 90.62 101 SER A C 1
ATOM 763 O O . SER A 1 101 ? -13.064 -6.429 14.068 1.00 90.62 101 SER A O 1
ATOM 765 N N . PHE A 1 102 ? -13.657 -4.924 12.484 1.00 92.25 102 PHE A N 1
ATOM 766 C CA . PHE A 1 102 ? -12.505 -5.104 11.611 1.00 92.25 102 PHE A CA 1
ATOM 767 C C . PHE A 1 102 ? -12.205 -3.843 10.791 1.00 92.25 102 PHE A C 1
ATOM 769 O O . PHE A 1 102 ? -13.126 -3.130 10.388 1.00 92.25 102 PHE A O 1
ATOM 776 N N . MET A 1 103 ? -10.927 -3.593 10.499 1.00 94.44 103 MET A N 1
ATOM 777 C CA . MET A 1 103 ? -10.514 -2.588 9.524 1.00 94.44 103 MET A CA 1
ATOM 778 C C . MET A 1 103 ? -9.558 -3.175 8.485 1.00 94.44 103 MET A C 1
ATOM 780 O O . MET A 1 103 ? -8.448 -3.602 8.797 1.00 94.44 103 MET A O 1
AT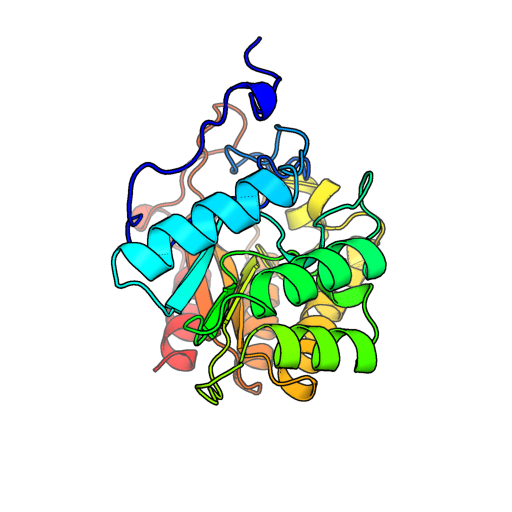OM 784 N N . GLN A 1 104 ? -9.988 -3.130 7.228 1.00 95.38 104 GLN A N 1
ATOM 785 C CA . GLN A 1 104 ? -9.192 -3.480 6.061 1.00 95.38 104 GLN A CA 1
ATOM 786 C C . GLN A 1 104 ? -8.249 -2.326 5.689 1.00 95.38 104 GLN A C 1
ATOM 788 O O . GLN A 1 104 ? -8.588 -1.147 5.822 1.00 95.38 104 GLN A O 1
ATOM 793 N N . ILE A 1 105 ? -7.068 -2.660 5.175 1.00 96.56 105 ILE A N 1
ATOM 794 C CA . ILE A 1 105 ? -6.150 -1.695 4.567 1.00 96.56 105 ILE A CA 1
ATOM 795 C C . ILE A 1 105 ? -6.385 -1.688 3.058 1.00 96.56 105 ILE A C 1
ATOM 797 O O . ILE A 1 105 ? -6.373 -2.744 2.426 1.00 96.56 105 ILE A O 1
ATOM 801 N N . ASP A 1 106 ? -6.582 -0.500 2.495 1.00 94.44 106 ASP A N 1
ATOM 802 C CA . ASP A 1 106 ? -6.670 -0.308 1.047 1.00 94.44 106 ASP A CA 1
ATOM 803 C C . ASP A 1 106 ? -5.261 -0.313 0.444 1.00 94.44 106 ASP A C 1
ATOM 805 O O . ASP A 1 106 ? -4.832 -1.347 -0.053 1.00 94.44 106 ASP A O 1
ATOM 809 N N . HIS A 1 107 ? -4.472 0.757 0.601 1.00 96.06 107 HIS A N 1
ATOM 810 C CA . HIS A 1 107 ? -3.130 0.845 0.013 1.00 96.06 107 HIS A CA 1
ATOM 811 C C . HIS A 1 107 ? -2.002 1.068 1.032 1.00 96.06 107 HIS A C 1
ATOM 813 O O . HIS A 1 107 ? -2.144 1.738 2.061 1.00 96.06 107 HIS A O 1
ATOM 819 N N . ALA A 1 108 ? -0.827 0.538 0.695 1.00 96.44 108 ALA A N 1
ATOM 820 C CA . ALA A 1 108 ? 0.440 0.777 1.373 1.00 96.44 108 ALA A CA 1
ATOM 821 C C . ALA A 1 108 ? 1.605 0.851 0.379 1.00 96.44 108 ALA A C 1
ATOM 823 O O . ALA A 1 108 ? 1.565 0.283 -0.711 1.00 96.44 108 ALA A O 1
ATOM 824 N N . ASN A 1 109 ? 2.704 1.489 0.790 1.00 95.25 109 ASN A N 1
ATOM 825 C CA . ASN A 1 109 ? 3.968 1.400 0.058 1.00 95.25 109 ASN A CA 1
ATOM 826 C C . ASN A 1 109 ? 4.929 0.397 0.705 1.00 95.25 109 ASN A C 1
ATOM 828 O O . ASN A 1 109 ? 5.143 0.420 1.919 1.00 95.25 109 ASN A O 1
ATOM 832 N N . ILE A 1 110 ? 5.621 -0.383 -0.132 1.00 96.69 110 ILE A N 1
ATOM 833 C CA . ILE A 1 110 ? 6.713 -1.295 0.262 1.00 96.69 110 ILE A CA 1
ATOM 834 C C . ILE A 1 110 ? 7.763 -0.557 1.107 1.00 96.69 110 ILE A C 1
ATOM 836 O O . ILE A 1 110 ? 8.148 -1.019 2.180 1.00 96.69 110 ILE A O 1
ATOM 840 N N . SER A 1 111 ? 8.153 0.654 0.687 1.00 93.81 111 SER A N 1
ATOM 841 C CA . SER A 1 111 ? 9.105 1.500 1.422 1.00 93.81 111 SER A CA 1
ATOM 842 C C . SER A 1 111 ? 8.652 1.845 2.845 1.00 93.81 111 SER A C 1
ATOM 844 O O . SER A 1 111 ? 9.487 2.131 3.698 1.00 93.81 111 SER A O 1
ATOM 846 N N . SER A 1 112 ? 7.340 1.904 3.089 1.00 95.12 112 SER A N 1
ATOM 847 C CA . SER A 1 112 ? 6.765 2.254 4.391 1.00 95.12 112 SER A CA 1
ATOM 848 C C . SER A 1 112 ? 6.728 1.025 5.295 1.00 95.12 112 SER A C 1
ATOM 850 O O . SER A 1 112 ? 7.210 1.097 6.420 1.00 95.12 112 SER A O 1
ATOM 852 N N . VAL A 1 113 ? 6.276 -0.122 4.776 1.00 96.31 113 VAL A N 1
ATOM 853 C CA . VAL A 1 113 ? 6.272 -1.413 5.492 1.00 96.31 113 VAL A CA 1
ATOM 854 C C . VAL A 1 113 ? 7.661 -1.779 6.015 1.00 96.31 113 VAL A C 1
ATOM 856 O O . VAL A 1 113 ? 7.813 -2.174 7.170 1.00 96.31 113 VAL A O 1
ATOM 859 N N . LEU A 1 114 ? 8.698 -1.608 5.192 1.00 96.06 114 LEU A N 1
ATOM 860 C CA . LEU A 1 114 ? 10.062 -1.994 5.559 1.00 96.06 114 LEU A CA 1
ATOM 861 C C . LEU A 1 114 ? 10.648 -1.195 6.730 1.00 96.06 114 LEU A C 1
ATOM 863 O O . LEU A 1 114 ? 11.585 -1.676 7.365 1.00 96.06 114 LEU A O 1
ATOM 867 N N . GLN A 1 115 ? 10.095 -0.019 7.041 1.00 95.38 115 GLN A N 1
ATOM 868 C CA . GLN A 1 115 ? 10.545 0.819 8.156 1.00 95.38 115 GLN A CA 1
ATOM 869 C C . GLN A 1 115 ? 10.021 0.361 9.525 1.00 95.38 115 GLN A C 1
ATOM 871 O O . GLN A 1 115 ? 10.522 0.847 10.537 1.00 95.38 115 GLN A O 1
ATOM 876 N N . PHE A 1 116 ? 9.040 -0.544 9.568 1.00 97.44 116 PHE A N 1
ATOM 877 C CA . PHE A 1 116 ? 8.542 -1.119 10.817 1.00 97.44 116 PHE A CA 1
ATOM 878 C C . PHE A 1 116 ? 9.304 -2.389 11.172 1.00 97.44 116 PHE A C 1
ATOM 880 O O . PHE A 1 116 ? 9.687 -3.171 10.294 1.00 97.44 116 PHE A O 1
ATOM 887 N N . ASP A 1 117 ? 9.497 -2.616 12.465 1.00 98.00 117 ASP A N 1
ATOM 888 C CA . ASP A 1 117 ? 9.895 -3.928 12.961 1.00 98.00 117 ASP A CA 1
ATOM 889 C C . ASP A 1 117 ? 8.686 -4.882 13.041 1.00 98.00 117 ASP A C 1
ATOM 891 O O . ASP A 1 117 ? 7.525 -4.501 12.859 1.00 98.00 117 ASP A O 1
ATOM 895 N N . ASP A 1 118 ? 8.969 -6.163 13.266 1.00 98.50 118 ASP A N 1
ATOM 896 C CA . ASP A 1 118 ? 7.936 -7.194 13.311 1.00 98.50 118 ASP A CA 1
ATOM 897 C C . ASP A 1 118 ? 6.988 -7.040 14.518 1.00 98.50 118 ASP A C 1
ATOM 899 O O . ASP A 1 118 ? 5.845 -7.486 14.444 1.00 98.50 118 ASP A O 1
ATOM 903 N N . GLU A 1 119 ? 7.440 -6.456 15.632 1.00 98.56 119 GLU A N 1
ATOM 904 C CA . GLU A 1 119 ? 6.614 -6.241 16.829 1.00 98.56 119 GLU A CA 1
ATOM 905 C C . GLU A 1 119 ? 5.578 -5.145 16.566 1.00 98.56 119 GLU A C 1
ATOM 907 O O . GLU A 1 119 ? 4.385 -5.353 16.780 1.00 98.56 119 GLU A O 1
ATOM 912 N N . GLN A 1 120 ? 6.012 -4.033 15.975 1.00 98.62 120 GLN A N 1
ATOM 913 C CA . GLN A 1 120 ? 5.148 -2.932 15.560 1.00 98.62 120 GLN A CA 1
ATOM 914 C C . GLN A 1 120 ? 4.091 -3.377 14.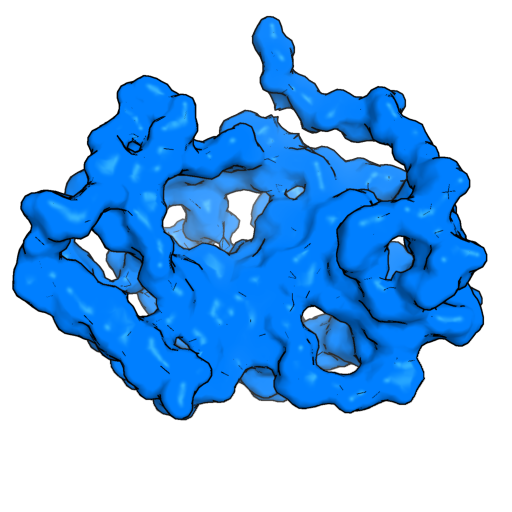549 1.00 98.62 120 GLN A C 1
ATOM 916 O O . GLN A 1 120 ? 2.934 -2.977 14.652 1.00 98.62 120 GLN A O 1
ATOM 921 N N . LEU A 1 121 ? 4.462 -4.209 13.570 1.00 98.44 121 LEU A N 1
ATOM 922 C CA . LEU A 1 121 ? 3.508 -4.734 12.591 1.00 98.44 121 LEU A CA 1
ATOM 923 C C . LEU A 1 121 ? 2.485 -5.681 13.226 1.00 98.44 121 LEU A C 1
ATOM 925 O O . LEU A 1 121 ? 1.306 -5.599 12.884 1.00 98.44 121 LEU A O 1
ATOM 929 N N . ARG A 1 122 ? 2.902 -6.540 14.167 1.00 97.75 122 ARG A N 1
ATOM 930 C CA . ARG A 1 122 ? 1.966 -7.392 14.919 1.00 97.75 122 ARG A CA 1
ATOM 931 C C . ARG A 1 122 ? 1.008 -6.558 15.765 1.00 97.75 122 ARG A C 1
ATOM 933 O O . ARG A 1 122 ? -0.188 -6.820 15.725 1.00 97.75 122 ARG A O 1
ATOM 940 N N . GLU A 1 123 ? 1.498 -5.514 16.431 1.00 97.94 123 GLU A N 1
ATOM 941 C CA . GLU A 1 123 ? 0.634 -4.605 17.189 1.00 97.94 123 GLU A CA 1
ATOM 942 C C . GLU A 1 123 ? -0.363 -3.880 16.269 1.00 97.94 123 GLU A C 1
ATOM 944 O O . GLU A 1 123 ? -1.553 -3.833 16.567 1.00 97.94 123 GLU A O 1
ATOM 949 N N . ILE A 1 124 ? 0.078 -3.368 15.112 1.00 97.81 124 ILE A N 1
ATOM 950 C CA . ILE A 1 124 ? -0.830 -2.764 14.120 1.00 97.81 124 ILE A CA 1
ATOM 951 C C . ILE A 1 124 ? -1.892 -3.773 13.682 1.00 97.81 124 ILE A C 1
ATOM 953 O O . ILE A 1 124 ? -3.066 -3.428 13.604 1.00 97.81 124 ILE A O 1
ATOM 957 N N . ARG A 1 125 ? -1.500 -5.020 13.409 1.00 96.06 125 ARG A N 1
ATOM 958 C CA . ARG A 1 125 ? -2.433 -6.076 13.017 1.00 96.06 125 ARG A CA 1
ATOM 959 C C . ARG A 1 125 ? -3.489 -6.346 14.091 1.00 96.06 125 ARG A C 1
ATOM 961 O O . ARG A 1 125 ? -4.671 -6.449 13.763 1.00 96.06 125 ARG A O 1
ATOM 968 N N . GLU A 1 126 ? -3.078 -6.477 15.347 1.00 94.44 126 GLU A N 1
ATOM 969 C CA . GLU A 1 126 ? -3.987 -6.677 16.484 1.00 94.44 126 GLU A CA 1
ATOM 970 C C . GLU A 1 126 ? -4.957 -5.498 16.627 1.00 94.44 126 GLU A C 1
ATOM 972 O O . GLU A 1 126 ? -6.154 -5.687 16.830 1.00 94.44 126 GLU A O 1
ATOM 977 N N . LEU A 1 127 ? -4.461 -4.279 16.409 1.00 95.12 127 LEU A N 1
ATOM 978 C CA . LEU A 1 127 ? -5.259 -3.057 16.405 1.00 95.12 127 LEU A CA 1
ATOM 979 C C . LEU A 1 127 ? -6.175 -2.900 15.179 1.00 95.12 127 LEU A C 1
ATOM 981 O O . LEU A 1 127 ? -6.879 -1.901 15.117 1.00 95.12 127 LEU A O 1
ATOM 985 N N . LEU A 1 128 ? -6.185 -3.836 14.226 1.00 94.81 128 LEU A N 1
ATOM 986 C CA . LEU A 1 128 ? -7.074 -3.834 13.051 1.00 94.81 128 LEU A CA 1
ATOM 987 C C . LEU A 1 128 ? -8.049 -5.023 13.028 1.00 94.81 128 LEU A C 1
ATOM 989 O O . LEU A 1 128 ? -8.969 -5.059 12.210 1.00 94.81 128 LEU A O 1
ATOM 993 N N . THR A 1 129 ? -7.840 -6.018 13.894 1.00 86.25 129 THR A N 1
ATOM 994 C CA . THR A 1 129 ? -8.603 -7.276 13.923 1.00 86.25 129 THR A CA 1
ATOM 995 C C . THR A 1 129 ? -9.157 -7.511 15.325 1.00 86.25 129 THR A C 1
ATOM 997 O O . THR A 1 129 ? -8.536 -8.170 16.155 1.00 86.25 129 THR A O 1
ATOM 1000 N N . TRP A 1 130 ? -10.317 -6.914 15.612 1.00 71.88 130 TRP A N 1
ATOM 1001 C CA . TRP A 1 130 ? -10.829 -6.792 16.980 1.00 71.88 130 TRP A CA 1
ATOM 1002 C C . TRP A 1 130 ? -11.755 -7.935 17.385 1.00 71.88 130 TRP A C 1
ATOM 1004 O O . TRP A 1 130 ? -11.456 -8.669 18.328 1.00 71.88 130 TRP A O 1
ATOM 1014 N N . ARG A 1 131 ? -12.888 -8.082 16.686 1.00 73.38 131 ARG A N 1
ATOM 1015 C CA . ARG A 1 131 ? -13.890 -9.124 16.971 1.00 73.38 131 ARG A CA 1
ATOM 1016 C C . ARG A 1 131 ? -13.731 -10.327 16.044 1.00 73.38 131 ARG A C 1
ATOM 1018 O O . ARG A 1 131 ? -13.879 -11.461 16.491 1.00 73.38 131 ARG A O 1
ATOM 1025 N N . GLU A 1 132 ? -13.363 -10.085 14.788 1.00 71.06 132 GLU A N 1
ATOM 1026 C CA . GLU A 1 132 ? -13.195 -11.123 13.772 1.00 71.06 132 GLU A CA 1
ATOM 1027 C C . GLU A 1 132 ? -11.714 -11.412 13.521 1.00 71.06 132 GLU A C 1
ATOM 1029 O O . GLU A 1 132 ? -10.934 -10.546 13.111 1.00 71.06 132 GLU A O 1
ATOM 1034 N N . ARG A 1 133 ? -11.315 -12.668 13.743 1.00 75.75 133 ARG A N 1
ATOM 1035 C CA . ARG A 1 133 ? -9.999 -13.141 13.312 1.00 75.75 133 ARG A CA 1
ATOM 1036 C C . ARG A 1 133 ? -10.065 -13.433 11.823 1.00 75.75 133 ARG A C 1
ATOM 1038 O O . ARG A 1 133 ? -10.841 -14.275 11.390 1.00 75.75 133 ARG A O 1
ATOM 1045 N N . THR A 1 134 ? -9.206 -12.778 11.054 1.00 85.75 134 THR A N 1
ATOM 1046 C CA . THR A 1 134 ? -9.060 -13.051 9.624 1.00 85.75 134 THR A CA 1
ATOM 1047 C C . THR A 1 134 ? -7.628 -13.421 9.306 1.00 85.75 134 THR A C 1
ATOM 1049 O O . THR A 1 134 ? -6.689 -12.731 9.707 1.00 85.75 134 THR A O 1
ATOM 1052 N N . ASP A 1 135 ? -7.454 -14.483 8.530 1.00 84.88 135 ASP A N 1
ATOM 1053 C CA . ASP A 1 135 ? -6.161 -14.802 7.941 1.00 84.88 135 ASP A CA 1
ATOM 1054 C C . ASP A 1 135 ? -5.873 -13.954 6.685 1.00 84.88 135 ASP A C 1
ATOM 1056 O O . ASP A 1 135 ? -4.827 -14.109 6.061 1.00 84.88 135 ASP A O 1
ATOM 1060 N N . PHE A 1 136 ? -6.800 -13.072 6.306 1.00 89.06 136 PHE A N 1
ATOM 1061 C CA . PHE A 1 136 ? -6.832 -12.327 5.052 1.00 89.06 136 PHE A CA 1
ATOM 1062 C C . PHE A 1 136 ? -6.958 -10.817 5.294 1.00 89.06 136 PHE A C 1
ATOM 1064 O O . PHE A 1 136 ? -7.711 -10.138 4.608 1.00 89.06 136 PHE A O 1
ATOM 1071 N N . LEU A 1 137 ? -6.220 -10.266 6.263 1.00 94.19 137 LEU A N 1
ATOM 1072 C CA . LEU A 1 137 ? -6.063 -8.811 6.353 1.00 94.19 137 LEU A CA 1
ATOM 1073 C C . LEU A 1 137 ? -5.173 -8.358 5.190 1.00 94.19 137 LEU A C 1
ATOM 1075 O O . LEU A 1 137 ? -3.944 -8.455 5.271 1.00 94.19 137 LEU A O 1
ATOM 1079 N N . TRP A 1 138 ? -5.807 -7.951 4.089 1.00 94.31 138 TRP A N 1
ATOM 1080 C CA . TRP A 1 138 ? -5.107 -7.628 2.847 1.00 94.31 138 TRP A CA 1
ATOM 1081 C C . TRP A 1 138 ? -4.308 -6.335 2.980 1.00 94.31 138 TRP A C 1
ATOM 1083 O O . TRP A 1 138 ? -4.638 -5.471 3.788 1.00 94.31 138 TRP A O 1
ATOM 1093 N N . VAL A 1 139 ? -3.253 -6.190 2.191 1.00 96.38 139 VAL A N 1
ATOM 1094 C CA . VAL A 1 139 ? -2.567 -4.907 2.026 1.00 96.38 139 VAL A CA 1
ATOM 1095 C C . VAL A 1 139 ? -2.157 -4.783 0.570 1.00 96.38 139 VAL A C 1
ATOM 1097 O O . VAL A 1 139 ? -1.263 -5.515 0.141 1.00 96.38 139 VAL A O 1
ATOM 1100 N N . ASN A 1 140 ? -2.790 -3.870 -0.176 1.00 97.12 140 ASN A N 1
ATOM 1101 C CA . ASN A 1 140 ? -2.444 -3.641 -1.577 1.00 97.12 140 ASN A CA 1
ATOM 1102 C C . ASN A 1 140 ? -1.175 -2.787 -1.677 1.00 97.12 140 ASN A C 1
ATOM 1104 O O . ASN A 1 140 ? -1.110 -1.664 -1.172 1.00 97.12 140 ASN A O 1
ATOM 1108 N N . MET A 1 141 ? -0.150 -3.328 -2.330 1.00 97.38 141 MET A N 1
ATOM 1109 C CA . MET A 1 141 ? 1.154 -2.703 -2.510 1.00 97.38 141 MET A CA 1
ATOM 1110 C C . MET A 1 141 ? 1.577 -2.772 -3.975 1.00 97.38 141 MET A C 1
ATOM 1112 O O . MET A 1 141 ? 1.807 -3.849 -4.519 1.00 97.38 141 MET A O 1
ATOM 1116 N N . GLY A 1 142 ? 1.756 -1.618 -4.614 1.00 96.62 142 GLY A N 1
ATOM 1117 C CA . GLY A 1 142 ? 2.361 -1.585 -5.947 1.00 96.62 142 GLY A CA 1
ATOM 1118 C C . GLY A 1 142 ? 3.833 -1.999 -5.895 1.00 96.62 142 GLY A C 1
ATOM 1119 O O . GLY A 1 142 ? 4.591 -1.430 -5.100 1.00 96.62 142 GLY A O 1
ATOM 1120 N N . ILE A 1 143 ? 4.203 -2.982 -6.718 1.00 97.38 143 ILE A N 1
ATOM 1121 C CA . ILE A 1 143 ? 5.584 -3.323 -7.099 1.00 97.38 143 ILE A CA 1
ATOM 1122 C C . ILE A 1 143 ? 5.974 -2.592 -8.385 1.00 97.38 143 ILE A C 1
ATOM 1124 O O . ILE A 1 143 ? 7.128 -2.184 -8.526 1.00 97.38 143 ILE A O 1
ATOM 1128 N N . GLU A 1 144 ? 5.006 -2.430 -9.300 1.00 96.94 144 GLU A N 1
ATOM 1129 C CA . GLU A 1 144 ? 5.137 -1.832 -10.633 1.00 96.94 144 GLU A CA 1
ATOM 1130 C C . GLU A 1 144 ? 6.009 -2.668 -11.567 1.00 96.94 144 GLU A C 1
ATOM 1132 O O . GLU A 1 144 ? 5.525 -3.144 -12.584 1.00 96.94 144 GLU A O 1
ATOM 1137 N N . SER A 1 145 ? 7.263 -2.899 -11.200 1.00 97.81 145 SER A N 1
ATOM 1138 C CA . SER A 1 145 ? 8.198 -3.790 -11.875 1.00 97.81 145 SER A CA 1
ATOM 1139 C C . SER A 1 145 ? 9.225 -4.301 -10.864 1.00 97.81 145 SER A C 1
ATOM 1141 O O . SER A 1 145 ? 9.535 -3.613 -9.889 1.00 97.81 145 SER A O 1
ATOM 1143 N N . ALA A 1 146 ? 9.814 -5.474 -11.107 1.00 97.75 146 ALA A N 1
ATOM 1144 C CA . ALA A 1 146 ? 10.989 -5.912 -10.344 1.00 97.75 146 ALA A CA 1
ATOM 1145 C C . ALA A 1 146 ? 12.191 -4.967 -10.542 1.00 97.75 146 ALA A C 1
ATOM 1147 O O . ALA A 1 146 ? 13.106 -4.908 -9.720 1.00 97.75 146 ALA A O 1
ATOM 1148 N N . ASN A 1 147 ? 12.186 -4.205 -11.634 1.00 97.75 147 ASN A N 1
ATOM 1149 C CA . ASN A 1 147 ? 13.318 -3.424 -12.098 1.00 97.75 147 ASN A CA 1
ATOM 1150 C C . ASN A 1 147 ? 13.285 -2.020 -11.499 1.00 97.75 147 ASN A C 1
ATOM 1152 O O . ASN A 1 147 ? 12.582 -1.129 -11.978 1.00 97.75 147 ASN A O 1
ATOM 1156 N N . GLY A 1 148 ? 14.094 -1.791 -10.462 1.00 97.00 148 GLY A N 1
ATOM 1157 C CA . GLY A 1 148 ? 14.120 -0.502 -9.772 1.00 97.00 148 GLY A CA 1
ATOM 1158 C C . GLY A 1 148 ? 14.450 0.687 -10.681 1.00 97.00 148 GLY A C 1
ATOM 1159 O O . GLY A 1 148 ? 13.932 1.778 -10.459 1.00 97.00 148 GLY A O 1
ATOM 1160 N N . HIS A 1 149 ? 15.250 0.503 -11.737 1.00 96.12 149 HIS A N 1
ATOM 1161 C CA . HIS A 1 149 ? 15.531 1.578 -12.696 1.00 96.12 149 HIS A CA 1
ATOM 1162 C C . HIS A 1 149 ? 14.264 2.028 -13.452 1.00 96.12 149 HIS A C 1
ATOM 1164 O O . HIS A 1 149 ? 14.044 3.231 -13.609 1.00 96.12 149 HIS A O 1
ATOM 1170 N N . LEU A 1 150 ? 13.398 1.084 -13.842 1.00 96.88 150 LEU A N 1
ATOM 1171 C CA . LEU A 1 150 ? 12.129 1.347 -14.522 1.00 96.88 150 LEU A CA 1
ATOM 1172 C C . LEU A 1 150 ? 11.125 2.020 -13.575 1.00 96.88 150 LEU A C 1
ATOM 1174 O O . LEU A 1 150 ? 10.445 2.978 -13.955 1.00 96.88 150 LEU A O 1
ATOM 1178 N N . VAL A 1 151 ? 11.098 1.593 -12.308 1.00 96.25 151 VAL A N 1
ATOM 1179 C CA . VAL A 1 151 ? 10.295 2.235 -11.254 1.00 96.25 151 VAL A CA 1
ATOM 1180 C C . VAL A 1 151 ? 10.761 3.675 -11.004 1.00 96.25 151 VAL A C 1
ATOM 1182 O O . VAL A 1 151 ? 9.933 4.583 -10.919 1.00 96.25 151 VAL A O 1
ATOM 1185 N N . VAL A 1 152 ? 12.074 3.937 -10.951 1.00 95.31 152 VAL A N 1
ATOM 1186 C CA . VAL A 1 152 ? 12.601 5.307 -10.794 1.00 95.31 152 VAL A CA 1
ATOM 1187 C C . VAL A 1 152 ? 12.239 6.194 -11.978 1.00 95.31 152 VAL A C 1
ATOM 1189 O O . VAL A 1 152 ? 11.814 7.334 -11.764 1.00 95.31 152 VAL A O 1
ATOM 1192 N N . ALA A 1 153 ? 12.370 5.681 -13.203 1.00 94.19 153 ALA A N 1
ATOM 1193 C CA . ALA A 1 153 ? 12.037 6.419 -14.419 1.00 94.19 153 ALA A CA 1
ATOM 1194 C C . ALA A 1 153 ? 10.567 6.880 -14.440 1.00 94.19 153 ALA A C 1
ATOM 1196 O O . ALA A 1 153 ? 10.266 7.969 -14.936 1.00 94.19 153 ALA A O 1
ATOM 1197 N N . ASN A 1 154 ? 9.673 6.093 -13.831 1.00 93.31 154 ASN A N 1
ATOM 1198 C CA . ASN A 1 154 ? 8.231 6.338 -13.810 1.00 93.31 154 ASN A CA 1
ATOM 1199 C C . ASN A 1 154 ? 7.696 6.941 -12.496 1.00 93.31 154 ASN A C 1
ATOM 1201 O O . ASN A 1 154 ? 6.539 7.364 -12.447 1.00 93.31 154 ASN A O 1
ATOM 1205 N N . GLY A 1 155 ? 8.519 7.044 -11.446 1.00 87.62 155 GLY A N 1
ATOM 1206 C CA . GLY A 1 155 ? 8.094 7.555 -10.139 1.00 87.62 155 GLY A CA 1
ATOM 1207 C C . GLY A 1 155 ? 9.132 7.416 -9.025 1.00 87.62 155 GLY A C 1
ATOM 1208 O O . GLY A 1 155 ? 8.888 6.735 -8.031 1.00 87.62 155 GLY A O 1
ATOM 1209 N N . GLY A 1 156 ? 10.280 8.093 -9.143 1.00 82.50 156 GLY A N 1
ATOM 1210 C CA . GLY A 1 156 ? 11.419 7.944 -8.221 1.00 82.50 156 GLY A CA 1
ATOM 1211 C C . GLY A 1 156 ? 11.135 8.104 -6.722 1.00 82.50 156 GLY A C 1
ATOM 1212 O O . GLY A 1 156 ? 11.839 7.505 -5.909 1.00 82.50 156 GLY A O 1
ATOM 1213 N N . GLY A 1 157 ? 10.094 8.842 -6.321 1.00 86.50 157 GLY A N 1
ATOM 1214 C CA . GLY A 1 157 ? 9.730 8.977 -4.908 1.00 86.50 157 GLY A CA 1
ATOM 1215 C C . GLY A 1 157 ? 9.271 7.662 -4.275 1.00 86.50 157 GLY A C 1
ATOM 1216 O O . GLY A 1 157 ? 9.398 7.508 -3.056 1.00 86.50 157 GLY A O 1
ATOM 1217 N N . LYS A 1 158 ? 8.789 6.699 -5.076 1.00 87.56 158 LYS A N 1
ATOM 1218 C CA . LYS A 1 158 ? 8.337 5.382 -4.612 1.00 87.56 158 LYS A CA 1
ATOM 1219 C C . LYS A 1 158 ? 9.420 4.626 -3.847 1.00 87.56 158 LYS A C 1
ATOM 1221 O O . LYS A 1 158 ? 9.152 4.153 -2.744 1.00 87.56 158 LYS A O 1
ATOM 1226 N N . ILE A 1 159 ? 10.637 4.611 -4.388 1.00 87.81 159 ILE A N 1
ATOM 1227 C CA . ILE A 1 159 ? 11.779 3.888 -3.813 1.00 87.81 159 ILE A CA 1
ATOM 1228 C C . ILE A 1 159 ? 12.433 4.676 -2.671 1.00 87.81 159 ILE A C 1
ATOM 1230 O O . ILE A 1 159 ? 13.059 4.091 -1.797 1.00 87.81 159 ILE A O 1
ATOM 1234 N N . GLN A 1 160 ? 12.267 6.000 -2.612 1.00 82.88 160 GLN A N 1
ATOM 1235 C CA . GLN A 1 160 ? 12.931 6.814 -1.591 1.00 82.88 160 GLN A CA 1
ATOM 1236 C C . GLN A 1 160 ? 12.552 6.394 -0.155 1.00 82.88 160 GLN A C 1
ATOM 1238 O O . GLN A 1 160 ? 11.362 6.189 0.125 1.00 82.88 160 GLN A O 1
ATOM 1243 N N . PRO A 1 161 ? 13.532 6.334 0.774 1.00 78.06 161 PRO A N 1
ATOM 1244 C CA . PRO A 1 161 ? 14.934 6.780 0.646 1.00 78.06 161 PRO A CA 1
ATOM 1245 C C . PRO A 1 161 ? 15.945 5.710 0.162 1.00 78.06 161 PRO A C 1
ATOM 1247 O O . PRO A 1 161 ? 17.148 5.888 0.342 1.00 78.06 161 PRO A O 1
ATOM 1250 N N . PHE A 1 162 ? 15.485 4.589 -0.393 1.00 87.50 162 PHE A N 1
ATOM 1251 C CA . PHE A 1 162 ? 16.323 3.442 -0.759 1.00 87.50 162 PHE A CA 1
ATOM 1252 C C . PHE A 1 162 ? 16.920 3.563 -2.174 1.00 87.50 162 PHE A C 1
ATOM 1254 O O . PHE A 1 162 ? 16.574 4.474 -2.935 1.00 87.50 162 PHE A O 1
ATOM 1261 N N . ARG A 1 163 ? 17.841 2.657 -2.534 1.00 91.94 163 ARG A N 1
ATOM 1262 C CA . ARG A 1 163 ? 18.450 2.611 -3.874 1.00 91.94 163 ARG A CA 1
ATOM 1263 C C . ARG A 1 163 ? 17.586 1.795 -4.832 1.00 91.94 163 ARG A C 1
ATOM 1265 O O . ARG A 1 163 ? 16.940 0.835 -4.430 1.00 91.94 163 ARG A O 1
ATOM 1272 N N . ALA A 1 164 ? 17.637 2.141 -6.117 1.00 94.12 164 ALA A N 1
ATOM 1273 C CA . ALA A 1 164 ? 16.939 1.395 -7.164 1.00 94.12 164 ALA A CA 1
ATOM 1274 C C . ALA A 1 164 ? 17.399 -0.071 -7.254 1.00 94.12 164 ALA A C 1
ATOM 1276 O O . ALA A 1 164 ? 16.568 -0.957 -7.417 1.00 94.12 164 ALA A O 1
ATOM 1277 N N . ASP A 1 165 ? 18.701 -0.329 -7.098 1.00 95.88 165 ASP A N 1
ATOM 1278 C CA . ASP A 1 165 ? 19.273 -1.682 -7.193 1.00 95.88 165 ASP A CA 1
ATOM 1279 C C . ASP A 1 165 ? 18.743 -2.633 -6.108 1.00 95.88 165 ASP A C 1
ATOM 1281 O O . ASP A 1 165 ? 18.692 -3.841 -6.321 1.00 95.88 165 ASP A O 1
ATOM 1285 N N . ASP A 1 166 ? 18.305 -2.082 -4.972 1.00 96.12 166 ASP A N 1
ATOM 1286 C CA . ASP A 1 166 ? 17.802 -2.850 -3.831 1.00 96.12 166 ASP A CA 1
ATOM 1287 C C . ASP A 1 166 ? 16.306 -3.195 -3.979 1.00 96.12 166 ASP A C 1
ATOM 1289 O O . ASP A 1 166 ? 15.762 -3.944 -3.170 1.00 96.12 166 ASP A O 1
ATOM 1293 N N . TRP A 1 167 ? 15.615 -2.652 -4.992 1.00 96.88 167 TRP A N 1
ATOM 1294 C CA . TRP A 1 167 ? 14.151 -2.678 -5.081 1.00 96.88 167 TRP A CA 1
ATOM 1295 C C . TRP A 1 167 ? 13.555 -4.087 -5.108 1.00 96.88 167 TRP A C 1
ATOM 1297 O O . TRP A 1 167 ? 12.617 -4.373 -4.367 1.00 96.88 167 TRP A O 1
ATOM 1307 N N . GLU A 1 168 ? 14.103 -4.981 -5.927 1.00 97.50 168 GLU A N 1
ATOM 1308 C CA . GLU A 1 168 ? 13.590 -6.349 -6.027 1.00 97.50 168 GLU A CA 1
ATOM 1309 C C . GLU A 1 168 ? 13.715 -7.093 -4.687 1.00 97.50 168 GLU A C 1
ATOM 1311 O O . GLU A 1 168 ? 12.779 -7.763 -4.249 1.00 97.50 168 GLU A O 1
ATOM 1316 N N . GLU A 1 169 ? 14.846 -6.932 -3.998 1.00 97.75 169 GLU A N 1
ATOM 1317 C CA . GLU A 1 169 ? 15.074 -7.554 -2.692 1.00 97.75 169 GLU A CA 1
ATOM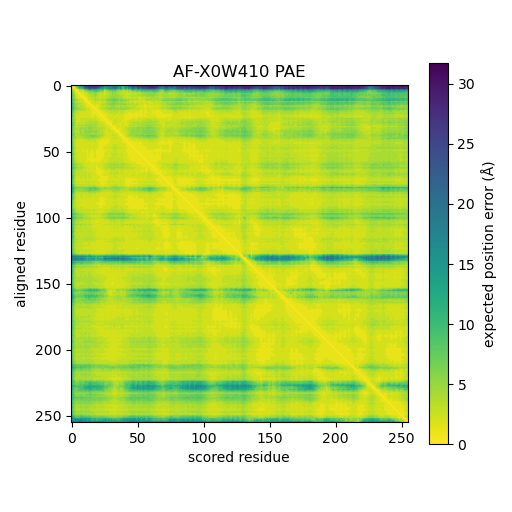 1318 C C . GLU A 1 169 ? 14.179 -6.937 -1.611 1.00 97.75 169 GLU A C 1
ATOM 1320 O O . GLU A 1 169 ? 13.606 -7.645 -0.786 1.00 97.75 169 GLU A O 1
ATOM 1325 N N . MET A 1 170 ? 13.965 -5.622 -1.662 1.00 97.19 170 MET A N 1
ATOM 1326 C CA . MET A 1 170 ? 13.004 -4.936 -0.802 1.00 97.19 170 MET A CA 1
ATOM 1327 C C . MET A 1 170 ? 11.585 -5.492 -0.962 1.00 97.19 170 MET A C 1
ATOM 1329 O O . MET A 1 170 ? 10.877 -5.657 0.032 1.00 97.19 170 MET A O 1
ATOM 1333 N N . VAL A 1 171 ? 11.162 -5.795 -2.191 1.00 97.81 171 VAL A N 1
ATOM 1334 C CA . VAL A 1 171 ? 9.853 -6.408 -2.458 1.00 97.81 171 VAL A CA 1
ATOM 1335 C C . VAL A 1 171 ? 9.776 -7.802 -1.825 1.00 97.81 171 VAL A C 1
ATOM 1337 O O . VAL A 1 171 ? 8.788 -8.120 -1.157 1.00 97.81 171 VAL A O 1
ATOM 1340 N N . ARG A 1 172 ? 10.829 -8.616 -1.974 1.00 97.75 172 ARG A N 1
ATOM 1341 C CA . ARG A 1 172 ? 10.923 -9.963 -1.380 1.00 97.75 172 ARG A CA 1
ATOM 1342 C C . ARG A 1 172 ? 10.858 -9.912 0.149 1.00 97.75 172 ARG A C 1
ATOM 1344 O O . ARG A 1 172 ? 10.065 -10.644 0.748 1.00 97.75 172 ARG A O 1
ATOM 1351 N N . GLU A 1 173 ? 11.619 -9.018 0.778 1.00 97.38 173 GLU A N 1
ATOM 1352 C CA . GLU A 1 173 ? 11.592 -8.838 2.234 1.00 97.38 173 GLU A CA 1
ATOM 1353 C C . GLU A 1 173 ? 10.242 -8.296 2.711 1.00 97.38 173 GLU A C 1
ATOM 1355 O O . GLU A 1 173 ? 9.728 -8.759 3.727 1.00 97.38 173 GLU A O 1
ATOM 1360 N N . ALA A 1 174 ? 9.607 -7.376 1.979 1.00 97.19 174 ALA A N 1
ATOM 1361 C CA . ALA A 1 174 ? 8.275 -6.894 2.335 1.00 97.19 174 ALA A CA 1
ATOM 1362 C C . ALA A 1 174 ? 7.233 -8.020 2.272 1.00 97.19 174 ALA A C 1
ATOM 1364 O O . ALA A 1 174 ? 6.453 -8.173 3.210 1.00 97.19 174 ALA A O 1
ATOM 1365 N N . ALA A 1 175 ? 7.252 -8.862 1.235 1.00 97.12 175 ALA A N 1
ATOM 1366 C CA . ALA A 1 175 ? 6.369 -10.027 1.144 1.00 97.12 175 ALA A CA 1
ATOM 1367 C C . ALA A 1 175 ? 6.568 -10.995 2.325 1.00 97.12 175 ALA A C 1
ATOM 1369 O O . ALA A 1 175 ? 5.596 -11.434 2.952 1.00 97.12 175 ALA A O 1
ATOM 1370 N N . ALA A 1 176 ? 7.826 -11.291 2.673 1.00 96.81 176 ALA A N 1
ATOM 1371 C CA . ALA A 1 176 ? 8.166 -12.143 3.810 1.00 96.81 176 ALA A CA 1
ATOM 1372 C C . ALA A 1 176 ? 7.732 -11.521 5.149 1.00 96.81 176 ALA A C 1
ATOM 1374 O O . ALA A 1 176 ? 7.142 -12.211 5.985 1.00 96.81 176 ALA A O 1
ATOM 1375 N N . LYS A 1 177 ? 7.984 -10.220 5.339 1.00 97.31 177 LYS A N 1
ATOM 1376 C CA . LYS A 1 177 ? 7.634 -9.454 6.541 1.00 97.31 177 LYS A CA 1
ATOM 1377 C C . LYS A 1 177 ? 6.127 -9.379 6.749 1.00 97.31 177 LYS A C 1
ATOM 1379 O O . LYS A 1 177 ? 5.659 -9.671 7.847 1.00 97.31 177 LYS A O 1
ATOM 1384 N N . MET A 1 178 ? 5.357 -9.081 5.706 1.00 97.06 178 MET A N 1
ATOM 1385 C CA . MET A 1 178 ? 3.895 -9.047 5.791 1.00 97.06 178 MET A CA 1
ATOM 1386 C C . MET A 1 178 ? 3.326 -10.422 6.145 1.00 97.06 178 MET A C 1
ATOM 1388 O O . MET A 1 178 ? 2.561 -10.539 7.100 1.00 97.06 178 MET A O 1
ATOM 1392 N N . THR A 1 179 ? 3.794 -11.478 5.472 1.00 95.25 179 THR A N 1
ATOM 1393 C CA . THR A 1 179 ? 3.333 -12.849 5.739 1.00 95.25 179 THR A CA 1
ATOM 1394 C C . THR A 1 179 ? 3.630 -13.282 7.181 1.00 95.25 179 THR A C 1
ATOM 1396 O O . THR A 1 179 ? 2.743 -13.766 7.882 1.00 95.25 179 THR A O 1
ATOM 1399 N N . ARG A 1 180 ? 4.866 -13.086 7.671 1.00 95.94 180 ARG A N 1
ATOM 1400 C CA . ARG A 1 180 ? 5.278 -13.532 9.021 1.00 95.94 180 ARG A CA 1
ATOM 1401 C C . ARG A 1 180 ? 4.689 -12.698 10.166 1.00 95.94 180 ARG A C 1
ATOM 1403 O O . ARG A 1 180 ? 4.731 -13.125 11.320 1.00 95.94 180 ARG A O 1
ATOM 1410 N N . THR A 1 181 ? 4.171 -11.509 9.861 1.00 96.56 181 THR A N 1
ATOM 1411 C CA . THR A 1 181 ? 3.470 -10.636 10.819 1.00 96.56 181 THR A CA 1
ATOM 1412 C C . THR A 1 181 ? 1.948 -10.760 10.717 1.00 96.56 181 THR A C 1
ATOM 1414 O O . THR A 1 181 ? 1.230 -10.089 11.450 1.00 96.56 181 THR A O 1
ATOM 1417 N N . GLY A 1 182 ? 1.450 -11.686 9.886 1.00 94.44 182 GLY A N 1
ATOM 1418 C CA . GLY A 1 182 ? 0.041 -12.075 9.822 1.00 94.44 182 GLY A CA 1
ATOM 1419 C C . GLY A 1 182 ? -0.816 -11.251 8.860 1.00 94.44 182 GLY A C 1
ATOM 1420 O O . GLY A 1 182 ? -2.035 -11.399 8.866 1.00 94.44 182 GLY A O 1
ATOM 1421 N N . PHE A 1 183 ? -0.211 -10.397 8.037 1.00 96.44 183 PHE A N 1
ATOM 1422 C CA . PHE A 1 183 ? -0.901 -9.747 6.927 1.00 96.44 183 PHE A CA 1
ATOM 1423 C C . PHE A 1 183 ? -0.902 -10.643 5.690 1.00 96.44 183 PHE A C 1
ATOM 1425 O O . PHE A 1 183 ? -0.050 -11.518 5.527 1.00 96.44 183 PHE A O 1
ATOM 1432 N N . PHE A 1 184 ? -1.836 -10.375 4.784 1.00 96.06 184 PHE A N 1
ATOM 1433 C CA . PHE A 1 184 ? -1.914 -11.029 3.488 1.00 96.06 184 PHE A CA 1
ATOM 1434 C C . PHE A 1 184 ? -1.521 -10.022 2.392 1.00 96.06 184 PHE A C 1
ATOM 1436 O O . PHE A 1 184 ? -2.318 -9.150 2.041 1.00 96.06 184 PHE A O 1
ATOM 1443 N N . PRO A 1 185 ? -0.274 -10.053 1.894 1.00 96.56 185 PRO A N 1
ATOM 1444 C CA . PRO A 1 185 ? 0.180 -9.092 0.899 1.00 96.56 185 PRO A CA 1
ATOM 1445 C C . PRO A 1 185 ? -0.513 -9.306 -0.454 1.00 96.56 185 PRO A C 1
ATOM 1447 O O . PRO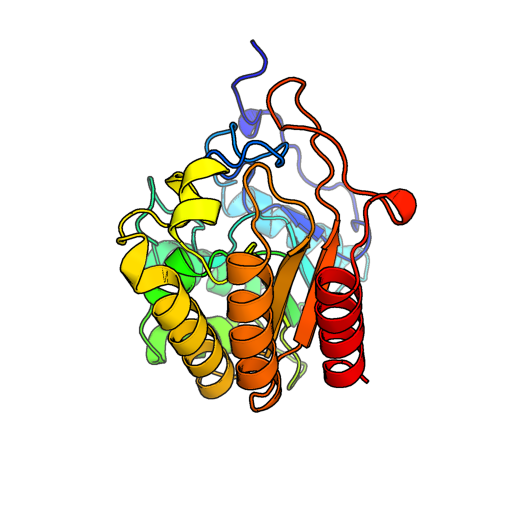 A 1 185 ? -0.520 -10.407 -1.006 1.00 96.56 185 PRO A O 1
ATOM 1450 N N . VAL A 1 186 ? -1.052 -8.216 -0.995 1.00 96.94 186 VAL A N 1
ATOM 1451 C CA . VAL A 1 186 ? -1.595 -8.132 -2.350 1.00 96.94 186 VAL A CA 1
ATOM 1452 C C . VAL A 1 186 ? -0.681 -7.214 -3.140 1.00 96.94 186 VAL A C 1
ATOM 1454 O O . VAL A 1 186 ? -0.473 -6.066 -2.754 1.00 96.94 186 VAL A O 1
ATOM 1457 N N . PHE A 1 187 ? -0.111 -7.701 -4.231 1.00 97.62 187 PHE A N 1
ATOM 1458 C CA . PHE A 1 187 ? 0.805 -6.918 -5.044 1.00 97.62 187 PHE A CA 1
ATOM 1459 C C . PHE A 1 187 ? 0.203 -6.553 -6.390 1.00 97.62 187 PHE A C 1
ATOM 1461 O O . PHE A 1 187 ? -0.567 -7.325 -6.953 1.00 97.62 187 PHE A O 1
ATOM 1468 N N . SER A 1 188 ? 0.603 -5.408 -6.938 1.00 97.12 188 SER A N 1
ATOM 1469 C CA . SER A 1 188 ? 0.332 -5.067 -8.335 1.00 97.12 188 SER A CA 1
ATOM 1470 C C . SER A 1 188 ? 1.613 -4.818 -9.125 1.00 97.12 188 SER A C 1
ATOM 1472 O O . SER A 1 188 ? 2.562 -4.203 -8.632 1.00 97.12 188 SER A O 1
ATOM 1474 N N . ILE A 1 189 ? 1.635 -5.294 -10.367 1.00 97.81 189 ILE A N 1
ATOM 1475 C CA . ILE A 1 189 ? 2.671 -4.998 -11.365 1.00 97.81 189 ILE A CA 1
ATOM 1476 C C . ILE A 1 189 ? 2.026 -4.283 -12.550 1.00 97.81 189 ILE A C 1
ATOM 1478 O O . ILE A 1 189 ? 0.851 -4.508 -12.831 1.00 97.81 189 ILE A O 1
ATOM 1482 N N . ILE A 1 190 ? 2.779 -3.431 -13.240 1.00 97.50 190 ILE A N 1
ATOM 1483 C CA . ILE A 1 190 ? 2.288 -2.664 -14.384 1.00 97.50 190 ILE A CA 1
ATOM 1484 C C . ILE A 1 190 ? 2.943 -3.206 -15.650 1.00 97.50 190 ILE A C 1
ATOM 1486 O O . ILE A 1 190 ? 4.164 -3.211 -15.750 1.00 97.50 190 ILE A O 1
ATOM 1490 N N . LEU A 1 191 ? 2.126 -3.623 -16.613 1.00 97.94 191 LEU A N 1
ATOM 1491 C CA . LEU A 1 191 ? 2.564 -3.992 -17.957 1.00 97.94 191 LEU A CA 1
ATOM 1492 C C . LEU A 1 191 ? 2.584 -2.759 -18.859 1.00 97.94 191 LEU A C 1
ATOM 1494 O O . LEU A 1 191 ? 1.640 -1.962 -18.843 1.00 97.94 191 LEU A O 1
ATOM 1498 N N . GLY A 1 192 ? 3.629 -2.629 -19.674 1.00 96.69 192 GLY A N 1
ATOM 1499 C CA . GLY A 1 192 ? 3.761 -1.536 -20.630 1.00 96.69 192 GLY A CA 1
ATOM 1500 C C . GLY A 1 192 ? 4.216 -0.223 -20.010 1.00 96.69 192 GLY A C 1
ATOM 1501 O O . GLY A 1 192 ? 3.856 0.843 -20.510 1.00 96.69 192 GLY A O 1
ATOM 1502 N N . LEU A 1 193 ? 4.991 -0.269 -18.920 1.00 96.19 193 LEU A N 1
ATOM 1503 C CA . LEU A 1 193 ? 5.591 0.945 -18.372 1.00 96.19 193 LEU A CA 1
ATOM 1504 C C . LEU A 1 193 ? 6.465 1.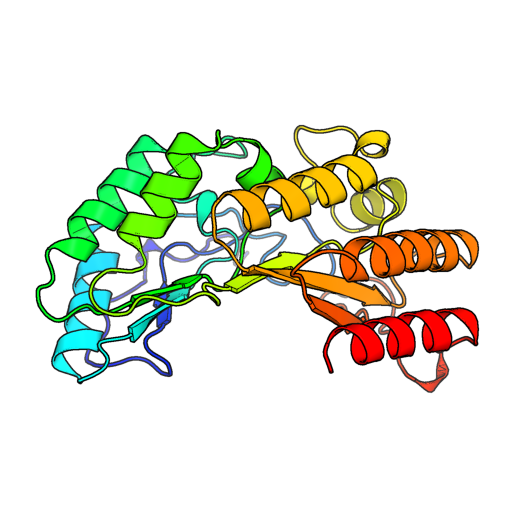648 -19.429 1.00 96.19 193 LEU A C 1
ATOM 1506 O O . LEU A 1 193 ? 7.188 0.988 -20.180 1.00 96.19 193 LEU A O 1
ATOM 1510 N N . PRO A 1 194 ? 6.478 2.993 -19.477 1.00 95.44 194 PRO A N 1
ATOM 1511 C CA . PRO A 1 194 ? 7.368 3.732 -20.361 1.00 95.44 194 PRO A CA 1
ATOM 1512 C C . PRO A 1 194 ? 8.831 3.331 -20.143 1.00 95.44 194 PRO A C 1
ATOM 1514 O O . PRO A 1 194 ? 9.377 3.512 -19.051 1.00 95.44 194 PRO A O 1
ATOM 1517 N N . GLY A 1 195 ? 9.456 2.808 -21.201 1.00 95.50 195 GLY A N 1
ATOM 1518 C CA . GLY A 1 195 ? 10.834 2.311 -21.187 1.00 95.50 195 GLY A CA 1
ATOM 1519 C C . GLY A 1 195 ? 10.993 0.819 -20.873 1.00 95.50 195 GLY A C 1
ATOM 1520 O O . GLY A 1 195 ? 12.129 0.363 -20.825 1.00 95.50 195 GLY A O 1
ATOM 1521 N N . GLU A 1 196 ? 9.904 0.069 -20.681 1.00 97.62 196 GLU A N 1
ATOM 1522 C CA . GLU A 1 196 ? 9.945 -1.371 -20.404 1.00 97.62 196 GLU A CA 1
ATOM 1523 C C . GLU A 1 196 ? 10.537 -2.176 -21.569 1.00 97.62 196 GLU A C 1
ATOM 1525 O O . GLU A 1 196 ? 10.129 -2.041 -22.728 1.00 97.62 196 GLU A O 1
ATOM 1530 N N . THR A 1 197 ? 11.490 -3.049 -21.246 1.00 98.00 197 THR A N 1
ATOM 1531 C CA . THR A 1 197 ? 12.144 -3.954 -22.194 1.00 98.00 197 THR A CA 1
ATOM 1532 C C . THR A 1 197 ? 11.738 -5.416 -21.958 1.00 98.00 197 THR A C 1
ATOM 1534 O O . THR A 1 197 ? 11.236 -5.753 -20.885 1.00 98.00 197 THR A O 1
ATOM 1537 N N . PRO A 1 198 ? 11.978 -6.330 -22.918 1.00 98.25 198 PRO A N 1
ATOM 1538 C CA . PRO A 1 198 ? 11.762 -7.762 -22.694 1.00 98.25 198 PRO A CA 1
ATOM 1539 C C . PRO A 1 198 ? 12.534 -8.330 -21.491 1.00 98.25 198 PRO A C 1
ATOM 1541 O O . PRO A 1 198 ? 12.007 -9.177 -20.772 1.00 98.25 198 PRO A O 1
ATOM 1544 N N . ASP A 1 199 ? 13.744 -7.829 -21.221 1.00 98.31 199 ASP A N 1
ATOM 1545 C CA . ASP A 1 199 ? 14.538 -8.249 -20.058 1.00 98.31 199 ASP A CA 1
ATOM 1546 C C . ASP A 1 199 ? 13.876 -7.811 -18.740 1.00 98.31 199 ASP A C 1
ATOM 1548 O O . ASP A 1 199 ? 13.886 -8.558 -17.757 1.00 98.31 199 ASP A O 1
ATOM 1552 N N . ASP A 1 200 ? 13.234 -6.637 -18.721 1.00 98.50 200 ASP A N 1
ATOM 1553 C CA . ASP A 1 200 ? 12.478 -6.163 -17.559 1.00 98.50 200 ASP A CA 1
ATOM 1554 C C . ASP A 1 200 ? 11.264 -7.048 -17.268 1.00 98.50 200 ASP A C 1
ATOM 1556 O O . ASP A 1 200 ? 10.986 -7.376 -16.106 1.00 98.50 200 ASP A O 1
ATOM 1560 N N . VAL A 1 201 ? 10.555 -7.457 -18.323 1.00 98.69 201 VAL A N 1
ATOM 1561 C CA . VAL A 1 201 ? 9.401 -8.361 -18.238 1.00 98.69 201 VAL A CA 1
ATOM 1562 C C . VAL A 1 201 ? 9.842 -9.728 -17.732 1.00 98.69 201 VAL A C 1
ATOM 1564 O O . VAL A 1 201 ? 9.259 -10.232 -16.772 1.00 98.69 201 VAL A O 1
ATOM 1567 N N . ALA A 1 202 ? 10.916 -10.288 -18.295 1.00 98.56 202 ALA A N 1
ATOM 1568 C CA . ALA A 1 202 ? 11.477 -11.564 -17.860 1.00 98.56 202 ALA A CA 1
ATOM 1569 C C . ALA A 1 202 ? 11.902 -11.527 -16.383 1.00 98.56 202 ALA A C 1
ATOM 1571 O O . ALA A 1 202 ? 11.581 -12.432 -15.612 1.00 98.56 202 ALA A O 1
ATOM 1572 N N . ARG A 1 203 ? 12.557 -10.449 -15.941 1.00 98.38 203 ARG A N 1
ATOM 1573 C CA . ARG A 1 203 ? 12.944 -10.289 -14.533 1.00 98.38 203 ARG A CA 1
ATOM 1574 C C . ARG A 1 203 ? 11.742 -10.116 -13.604 1.00 98.38 203 ARG A C 1
ATOM 1576 O O . ARG A 1 203 ? 11.738 -10.648 -12.494 1.00 98.38 203 ARG A O 1
ATOM 1583 N N . THR A 1 204 ? 10.704 -9.413 -14.053 1.00 98.62 204 THR A N 1
ATOM 1584 C CA . THR A 1 204 ? 9.452 -9.273 -13.294 1.00 98.62 204 THR A CA 1
ATOM 1585 C C . THR A 1 204 ? 8.723 -10.609 -13.179 1.00 98.62 204 THR A C 1
ATOM 1587 O O . THR A 1 204 ? 8.244 -10.938 -12.097 1.00 98.62 204 THR A O 1
ATOM 1590 N N . LEU A 1 205 ? 8.721 -11.426 -14.233 1.00 98.50 205 LEU A N 1
ATOM 1591 C CA . LEU A 1 205 ? 8.188 -12.788 -14.214 1.00 98.50 205 LEU A CA 1
ATOM 1592 C C . LEU A 1 205 ? 8.892 -13.682 -13.185 1.00 98.50 205 LEU A C 1
ATOM 1594 O O . LEU A 1 205 ? 8.217 -14.367 -12.418 1.00 98.50 205 LEU A O 1
ATOM 1598 N N . GLU A 1 206 ? 10.221 -13.627 -13.090 1.00 98.31 206 GLU A N 1
ATOM 1599 C CA . GLU A 1 206 ? 10.963 -14.370 -12.060 1.00 98.31 206 GLU A CA 1
ATOM 1600 C C . GLU A 1 206 ? 10.617 -13.914 -10.633 1.00 98.31 206 GLU A C 1
ATOM 1602 O O . GLU A 1 206 ? 10.489 -14.735 -9.717 1.00 98.31 206 GLU A O 1
ATOM 1607 N N . LEU A 1 207 ? 10.396 -12.611 -10.425 1.00 98.19 207 LEU A N 1
ATOM 1608 C CA . LEU A 1 207 ? 9.892 -12.108 -9.147 1.00 98.19 207 LEU A CA 1
ATOM 1609 C C . LEU A 1 207 ? 8.472 -12.625 -8.865 1.00 98.19 207 LEU A C 1
ATOM 1611 O O . LEU A 1 207 ? 8.213 -13.082 -7.753 1.00 98.19 207 LEU A O 1
ATOM 1615 N N . VAL A 1 208 ? 7.567 -12.602 -9.847 1.00 97.75 208 VAL A N 1
ATOM 1616 C CA . VAL A 1 208 ? 6.196 -13.121 -9.698 1.00 97.75 208 VAL A CA 1
ATOM 1617 C C . VAL A 1 208 ? 6.206 -14.609 -9.339 1.00 97.75 208 VAL A C 1
ATOM 1619 O O . VAL A 1 208 ? 5.561 -15.003 -8.367 1.00 97.75 208 VAL A O 1
ATOM 1622 N N . ARG A 1 209 ? 7.012 -15.425 -10.030 1.00 96.31 209 ARG A N 1
ATOM 1623 C CA . ARG A 1 209 ? 7.216 -16.850 -9.710 1.00 96.31 209 ARG A CA 1
ATOM 1624 C C . ARG A 1 209 ? 7.732 -17.054 -8.289 1.00 96.31 209 ARG A C 1
ATOM 1626 O O . ARG A 1 209 ? 7.323 -17.991 -7.612 1.00 96.31 209 ARG A O 1
ATOM 1633 N N . HIS A 1 210 ? 8.599 -16.171 -7.793 1.00 95.44 210 HIS A N 1
ATOM 1634 C CA . HIS A 1 210 ? 9.009 -16.221 -6.393 1.00 95.44 210 HIS A CA 1
ATOM 1635 C C . HIS A 1 210 ? 7.867 -15.875 -5.431 1.00 95.44 210 HIS A C 1
ATOM 1637 O O . HIS A 1 210 ? 7.689 -16.569 -4.428 1.00 95.44 210 HIS A O 1
ATOM 1643 N N . LEU A 1 211 ? 7.107 -14.814 -5.711 1.00 95.12 211 LEU A N 1
ATOM 1644 C CA . LEU A 1 211 ? 5.986 -14.387 -4.873 1.00 95.12 211 LEU A CA 1
ATOM 1645 C C . LEU A 1 211 ? 4.887 -15.459 -4.809 1.00 95.12 211 LEU A C 1
ATOM 1647 O O . LEU A 1 211 ? 4.297 -15.625 -3.747 1.00 95.12 211 LEU A O 1
ATOM 1651 N N . ALA A 1 212 ? 4.716 -16.258 -5.868 1.00 90.44 212 ALA A N 1
ATOM 1652 C CA . ALA A 1 212 ? 3.843 -17.436 -5.903 1.00 90.44 212 ALA A CA 1
ATOM 1653 C C . ALA A 1 212 ? 4.140 -18.469 -4.805 1.00 90.44 212 ALA A C 1
ATOM 1655 O O . ALA A 1 212 ? 3.257 -19.179 -4.339 1.00 90.44 212 ALA A O 1
ATOM 1656 N N . THR A 1 213 ? 5.405 -18.569 -4.381 1.00 90.19 213 THR A N 1
ATOM 1657 C CA . THR A 1 213 ? 5.831 -19.487 -3.309 1.00 90.19 213 THR A CA 1
ATOM 1658 C C . THR A 1 213 ? 5.517 -18.949 -1.910 1.00 90.19 213 THR A C 1
ATOM 1660 O O . THR A 1 213 ? 5.805 -19.596 -0.900 1.00 90.19 213 THR A O 1
ATOM 1663 N N . ARG A 1 214 ? 4.965 -17.735 -1.829 1.00 88.62 214 ARG A N 1
ATOM 1664 C CA . ARG A 1 214 ? 4.560 -17.059 -0.598 1.00 88.62 214 ARG A CA 1
ATOM 1665 C C . ARG A 1 214 ? 3.041 -17.017 -0.520 1.00 88.62 214 ARG A C 1
ATOM 1667 O O . ARG A 1 214 ? 2.333 -17.235 -1.494 1.00 88.62 214 ARG A O 1
ATOM 1674 N N . ARG A 1 215 ? 2.531 -16.687 0.664 1.00 89.75 215 ARG A N 1
ATOM 1675 C CA . ARG A 1 215 ? 1.105 -16.441 0.867 1.00 89.75 215 ARG A CA 1
ATOM 1676 C C . ARG A 1 215 ? 0.758 -15.025 0.390 1.00 89.75 215 ARG A C 1
ATOM 1678 O O . ARG A 1 215 ? 0.567 -14.133 1.209 1.00 89.75 215 ARG A O 1
ATOM 1685 N N . ALA A 1 216 ? 0.769 -14.828 -0.924 1.00 92.62 216 ALA A N 1
ATOM 1686 C CA . ALA A 1 216 ? 0.571 -13.544 -1.586 1.00 92.62 216 ALA A CA 1
ATOM 1687 C C . ALA A 1 216 ? -0.255 -13.718 -2.864 1.00 92.62 216 ALA A C 1
ATOM 1689 O O . ALA A 1 216 ? -0.295 -14.804 -3.434 1.00 92.62 216 ALA A O 1
ATOM 1690 N N . VAL A 1 217 ? -0.858 -12.630 -3.330 1.00 94.75 217 VAL A N 1
ATOM 1691 C CA . VAL A 1 217 ? -1.477 -12.543 -4.662 1.00 94.75 217 VAL A CA 1
ATOM 1692 C C . VAL A 1 217 ? -0.803 -11.437 -5.459 1.00 94.75 217 VAL A C 1
ATOM 1694 O O . VAL A 1 217 ? -0.312 -10.460 -4.883 1.00 94.75 217 VAL A O 1
ATOM 1697 N N . VAL A 1 218 ? -0.763 -11.586 -6.780 1.00 96.88 218 VAL A N 1
ATOM 1698 C CA . VAL A 1 218 ? -0.156 -10.604 -7.684 1.00 96.88 218 VAL A CA 1
ATOM 1699 C C . VAL A 1 218 ? -1.140 -10.286 -8.800 1.00 96.88 218 VAL A C 1
ATOM 1701 O O . VAL A 1 218 ? -1.580 -11.180 -9.513 1.00 96.88 218 VAL A O 1
ATOM 1704 N N . PHE A 1 219 ? -1.481 -9.013 -8.970 1.00 96.25 219 PHE A N 1
ATOM 1705 C CA . PHE A 1 219 ? -2.378 -8.542 -10.019 1.00 96.25 219 PHE A CA 1
ATOM 1706 C C . PHE A 1 219 ? -1.598 -7.788 -11.101 1.00 96.25 219 PHE A C 1
ATOM 1708 O O . PHE A 1 219 ? -0.937 -6.790 -10.796 1.00 96.25 219 PHE A O 1
ATOM 1715 N N . PRO A 1 220 ? -1.679 -8.220 -12.369 1.00 96.56 220 PRO A N 1
ATOM 1716 C CA . PRO A 1 220 ? -1.142 -7.456 -13.475 1.00 96.56 220 PRO A CA 1
ATOM 1717 C C . PRO A 1 220 ? -2.162 -6.388 -13.874 1.00 96.56 220 PRO A C 1
ATOM 1719 O O . PRO A 1 220 ? -3.328 -6.689 -14.134 1.00 96.56 220 PRO A O 1
ATOM 1722 N N . ILE A 1 221 ? -1.723 -5.135 -13.931 1.00 96.00 221 ILE A N 1
ATOM 1723 C CA . ILE A 1 221 ? -2.517 -4.020 -14.448 1.00 96.00 221 ILE A CA 1
ATOM 1724 C C . ILE A 1 221 ? -1.828 -3.427 -15.673 1.00 96.00 221 ILE A C 1
ATOM 1726 O O . ILE A 1 221 ? -0.612 -3.526 -15.824 1.00 96.00 221 ILE A O 1
ATOM 1730 N N . PHE A 1 222 ? -2.599 -2.829 -16.574 1.00 96.62 222 PHE A N 1
ATOM 1731 C CA . PHE A 1 222 ? -2.034 -2.137 -17.728 1.00 96.62 222 PHE A CA 1
ATOM 1732 C C . PHE A 1 222 ? -1.634 -0.719 -17.346 1.00 96.62 222 PHE A C 1
ATOM 1734 O O . PHE A 1 222 ? -2.279 -0.078 -16.512 1.00 96.62 222 PHE A O 1
ATOM 1741 N N . HIS A 1 223 ? -0.555 -0.236 -17.954 1.00 96.12 223 HIS A N 1
ATOM 1742 C CA . HIS A 1 223 ? -0.187 1.165 -17.862 1.00 96.12 223 HIS A CA 1
ATOM 1743 C C . HIS A 1 223 ? -1.275 2.033 -18.503 1.00 96.12 223 HIS A C 1
ATOM 1745 O O . HIS A 1 223 ? -1.522 1.940 -19.701 1.00 96.12 223 HIS A O 1
ATOM 1751 N N . GLU A 1 224 ? -1.911 2.876 -17.695 1.00 92.56 224 GLU A N 1
ATOM 1752 C CA . GLU A 1 224 ? -2.954 3.811 -18.121 1.00 92.56 224 GLU A CA 1
ATOM 1753 C C . GLU A 1 224 ? -2.597 5.215 -17.597 1.00 92.56 224 GLU A C 1
ATOM 1755 O O . GLU A 1 224 ? -2.868 5.552 -16.436 1.00 92.56 224 GLU A O 1
ATOM 1760 N N . PRO A 1 225 ? -1.904 6.039 -18.399 1.00 87.12 225 PRO A N 1
ATOM 1761 C CA . PRO A 1 225 ? -1.465 7.355 -17.972 1.00 87.12 225 PRO A CA 1
ATOM 1762 C C . PRO A 1 225 ? -2.621 8.358 -17.984 1.00 87.12 225 PRO A C 1
ATOM 1764 O O . PRO A 1 225 ? -3.215 8.646 -19.015 1.00 87.12 225 PRO A O 1
ATOM 1767 N N . TRP A 1 226 ? -2.874 9.004 -16.844 1.00 83.88 226 TRP A N 1
ATOM 1768 C CA . TRP A 1 226 ? -3.824 10.126 -16.789 1.00 83.88 226 TRP A CA 1
ATOM 1769 C C . TRP A 1 226 ? -3.220 11.444 -17.314 1.00 83.88 226 TRP A C 1
ATOM 1771 O O . TRP A 1 226 ? -3.945 12.355 -17.718 1.00 83.88 226 TRP A O 1
ATOM 1781 N N . ARG A 1 227 ? -1.887 11.581 -17.273 1.00 79.44 227 ARG A N 1
ATOM 1782 C CA . ARG A 1 227 ? -1.181 12.795 -17.703 1.00 79.44 227 ARG A CA 1
ATOM 1783 C C . ARG A 1 227 ? -0.635 12.651 -19.124 1.00 79.44 227 ARG A C 1
ATOM 1785 O O . ARG A 1 227 ? -0.116 11.586 -19.445 1.00 79.44 227 ARG A O 1
ATOM 1792 N N . PRO A 1 228 ? -0.599 13.742 -19.913 1.00 78.31 228 PRO A N 1
ATOM 1793 C CA . PRO A 1 228 ? 0.001 13.726 -21.250 1.00 78.31 228 PRO A CA 1
ATOM 1794 C C . PRO A 1 228 ? 1.486 13.323 -21.288 1.00 78.31 228 PRO A C 1
ATOM 1796 O O . PRO A 1 228 ? 1.959 12.831 -22.302 1.00 78.31 228 PRO A O 1
ATOM 1799 N N . ASP A 1 229 ? 2.239 13.538 -20.205 1.00 80.38 229 ASP A N 1
ATOM 1800 C CA . ASP A 1 229 ? 3.660 13.179 -20.082 1.00 80.38 229 ASP A CA 1
ATOM 1801 C C . ASP A 1 229 ? 3.891 11.803 -19.423 1.00 80.38 229 ASP A C 1
ATOM 1803 O O . ASP A 1 229 ? 5.025 11.443 -19.095 1.00 80.38 229 ASP A O 1
ATOM 1807 N N . GLY A 1 230 ? 2.819 11.031 -19.218 1.00 81.56 230 GLY A N 1
ATOM 1808 C CA . GLY A 1 230 ? 2.843 9.710 -18.591 1.00 81.56 230 GLY A CA 1
ATOM 1809 C C . GLY A 1 230 ? 3.200 8.555 -19.530 1.00 81.56 230 GLY A C 1
ATOM 1810 O O . GLY A 1 230 ? 3.275 7.425 -19.059 1.00 81.56 230 GLY A O 1
ATOM 1811 N N . GLY A 1 231 ? 3.433 8.815 -20.818 1.00 86.62 231 GLY A N 1
ATOM 1812 C CA . GLY A 1 231 ? 3.633 7.793 -21.852 1.00 86.62 231 GLY A CA 1
ATOM 1813 C C . GLY A 1 231 ? 2.331 7.395 -22.550 1.00 86.62 231 GLY A C 1
ATOM 1814 O O . GLY A 1 231 ? 1.315 8.060 -22.378 1.00 86.62 231 GLY A O 1
ATOM 1815 N N . GLU A 1 232 ? 2.379 6.326 -23.342 1.00 90.50 232 GLU A N 1
ATOM 1816 C CA . GLU A 1 232 ? 1.218 5.794 -24.071 1.00 90.50 232 GLU A CA 1
ATOM 1817 C C . GLU A 1 232 ? 0.470 4.750 -23.228 1.00 90.50 232 GLU A C 1
ATOM 1819 O O . GLU A 1 232 ? 1.124 4.016 -22.481 1.00 90.50 232 GLU A O 1
ATOM 1824 N N . PRO A 1 233 ? -0.867 4.645 -23.340 1.00 93.38 233 PRO A N 1
ATOM 1825 C CA . PRO A 1 233 ? -1.620 3.574 -22.699 1.00 93.38 233 PRO A CA 1
ATOM 1826 C C . PRO A 1 233 ? -1.228 2.208 -23.273 1.00 93.38 233 PRO A C 1
ATOM 1828 O O . PRO A 1 233 ? -0.979 2.055 -24.472 1.00 93.38 233 PRO A O 1
ATOM 1831 N N . PHE A 1 234 ? -1.196 1.198 -22.410 1.00 96.00 234 PHE A N 1
ATOM 1832 C CA . PHE A 1 234 ? -0.936 -0.181 -22.792 1.00 96.00 234 PHE A CA 1
ATOM 1833 C C . PHE A 1 234 ? -2.251 -0.936 -22.995 1.00 96.00 234 PHE A C 1
ATOM 1835 O O . PHE A 1 234 ? -3.131 -0.931 -22.137 1.00 96.00 234 PHE A O 1
ATOM 1842 N N . ALA A 1 235 ? -2.379 -1.612 -24.135 1.00 94.88 235 ALA A N 1
ATOM 1843 C CA . ALA A 1 235 ? -3.578 -2.349 -24.517 1.00 94.88 235 ALA A CA 1
ATOM 1844 C C . ALA A 1 235 ? -3.229 -3.754 -25.024 1.00 94.88 235 ALA A C 1
ATOM 1846 O O . ALA A 1 235 ? -2.063 -4.071 -25.277 1.00 94.88 235 ALA A O 1
ATOM 1847 N N . LEU A 1 236 ? -4.249 -4.601 -25.192 1.00 93.75 236 LEU A N 1
ATOM 1848 C CA . LEU A 1 236 ? -4.080 -5.990 -25.636 1.00 93.75 236 LEU A CA 1
ATOM 1849 C C . LEU A 1 236 ? -3.365 -6.087 -26.990 1.00 93.75 236 LEU A C 1
ATOM 1851 O O . LEU A 1 236 ? -2.592 -7.012 -27.214 1.00 93.75 236 LEU A O 1
ATOM 1855 N N . GLU A 1 237 ? -3.564 -5.111 -27.871 1.00 94.31 237 GLU A N 1
ATOM 1856 C CA . GLU A 1 237 ? -2.942 -5.039 -29.195 1.00 94.31 237 GLU A CA 1
ATOM 1857 C C . GLU A 1 237 ? -1.420 -4.837 -29.123 1.00 94.31 237 GLU A C 1
ATOM 1859 O O . GLU A 1 237 ? -0.699 -5.244 -30.033 1.00 94.31 237 GLU A O 1
ATOM 1864 N N . ALA A 1 238 ? -0.926 -4.225 -28.042 1.00 93.56 238 ALA A N 1
ATOM 1865 C CA . ALA A 1 238 ? 0.498 -4.019 -27.779 1.00 93.56 238 ALA A CA 1
ATOM 1866 C C . ALA A 1 238 ? 1.121 -5.166 -26.956 1.00 93.56 238 ALA A C 1
ATOM 1868 O O . ALA A 1 238 ? 2.323 -5.152 -26.661 1.00 93.56 238 ALA A O 1
ATOM 1869 N N . MET A 1 239 ? 0.322 -6.166 -26.568 1.00 96.50 239 MET A N 1
ATOM 1870 C CA . MET A 1 239 ? 0.780 -7.287 -25.761 1.00 96.50 239 MET A CA 1
ATOM 1871 C C . MET A 1 239 ? 1.676 -8.220 -26.579 1.00 96.50 239 MET A C 1
ATOM 1873 O O . MET A 1 239 ? 1.286 -8.781 -27.601 1.00 96.50 239 MET A O 1
ATOM 1877 N N . ARG A 1 240 ? 2.906 -8.396 -26.101 1.00 96.88 240 ARG A N 1
ATOM 1878 C CA . ARG A 1 240 ? 3.878 -9.351 -26.628 1.00 96.88 240 ARG A CA 1
ATOM 1879 C C . ARG A 1 240 ? 3.710 -10.705 -25.928 1.00 96.88 240 ARG A C 1
ATOM 1881 O O . ARG A 1 240 ? 3.022 -10.807 -24.915 1.00 96.88 240 ARG A O 1
ATOM 1888 N N . ALA A 1 241 ? 4.372 -11.739 -26.441 1.00 97.62 241 ALA A N 1
ATOM 1889 C CA . ALA A 1 241 ? 4.308 -13.081 -25.857 1.00 97.62 241 ALA A CA 1
ATOM 1890 C C . ALA A 1 241 ? 4.825 -13.139 -24.403 1.00 97.62 241 ALA A C 1
ATOM 1892 O O . ALA A 1 241 ? 4.224 -13.810 -23.572 1.00 97.62 241 ALA A O 1
ATOM 1893 N N . ASP A 1 242 ? 5.884 -12.393 -24.086 1.00 97.88 242 ASP A N 1
ATOM 1894 C CA . ASP A 1 242 ? 6.442 -12.260 -22.732 1.00 97.88 242 ASP A CA 1
ATOM 1895 C C . ASP A 1 242 ? 5.484 -11.525 -21.775 1.00 97.88 242 ASP A C 1
ATOM 1897 O O . ASP A 1 242 ? 5.309 -11.944 -20.632 1.00 97.88 242 ASP A O 1
ATOM 1901 N N . HIS A 1 243 ? 4.792 -10.478 -22.241 1.00 98.25 243 HIS A N 1
ATOM 1902 C CA . HIS A 1 243 ? 3.722 -9.835 -21.466 1.00 98.25 243 HIS A CA 1
ATOM 1903 C C . HIS A 1 243 ? 2.564 -10.790 -21.179 1.00 98.25 243 HIS A C 1
ATOM 1905 O O . HIS A 1 243 ? 2.027 -10.781 -20.073 1.00 98.25 243 HIS A O 1
ATOM 1911 N N . PHE A 1 244 ? 2.170 -11.596 -22.169 1.00 97.44 244 PHE A N 1
ATOM 1912 C CA . PHE A 1 244 ? 1.100 -12.572 -22.004 1.00 97.44 244 PHE A CA 1
ATOM 1913 C C . PHE A 1 244 ? 1.481 -13.634 -20.968 1.00 97.44 244 PHE A C 1
ATOM 1915 O O . PHE A 1 244 ? 0.690 -13.890 -20.067 1.00 97.44 244 PHE A O 1
ATOM 1922 N N . GLU A 1 245 ? 2.704 -14.175 -21.029 1.00 97.69 245 GLU A N 1
ATOM 1923 C CA . GLU A 1 245 ? 3.215 -15.123 -20.029 1.00 97.69 245 GLU A CA 1
ATOM 1924 C C . GLU A 1 245 ? 3.228 -14.518 -18.618 1.00 97.69 245 GLU A C 1
ATOM 1926 O O . GLU A 1 245 ? 2.769 -15.154 -17.666 1.00 97.69 245 GLU A O 1
ATOM 1931 N N . LEU A 1 246 ? 3.702 -13.276 -18.468 1.00 97.94 246 LEU A N 1
ATOM 1932 C CA . LEU A 1 246 ? 3.673 -12.566 -17.188 1.00 97.94 246 LEU A CA 1
ATOM 1933 C C . LEU A 1 246 ? 2.240 -12.379 -16.673 1.00 97.94 246 LEU A C 1
ATOM 1935 O O . LEU A 1 246 ? 1.957 -12.687 -15.515 1.00 97.94 246 LEU A O 1
ATOM 1939 N N . PHE A 1 247 ? 1.329 -11.929 -17.537 1.00 96.94 247 PHE A N 1
ATOM 1940 C CA . PHE A 1 247 ? -0.077 -11.735 -17.201 1.00 96.94 247 PHE A CA 1
ATOM 1941 C C . PHE A 1 247 ? -0.731 -13.040 -16.736 1.00 96.94 247 PHE A C 1
ATOM 1943 O O . PHE A 1 247 ? -1.326 -13.069 -15.659 1.00 96.94 247 PHE A O 1
ATOM 1950 N N . THR A 1 248 ? -0.607 -14.128 -17.503 1.00 95.88 248 THR A N 1
ATOM 1951 C CA . THR A 1 248 ? -1.228 -15.415 -17.156 1.00 95.88 248 THR A CA 1
ATOM 1952 C C . THR A 1 248 ? -0.623 -16.013 -15.894 1.00 95.88 248 THR A C 1
ATOM 1954 O O . THR A 1 248 ? -1.376 -16.477 -15.043 1.00 95.88 248 THR A O 1
ATOM 1957 N N . THR A 1 249 ? 0.700 -15.911 -15.714 1.00 96.31 249 THR A N 1
ATOM 1958 C CA . THR A 1 249 ? 1.379 -16.389 -14.499 1.00 96.31 249 THR A CA 1
ATOM 1959 C C . THR A 1 249 ? 0.808 -15.715 -13.250 1.00 96.31 249 THR A C 1
ATOM 1961 O O . THR A 1 249 ? 0.577 -16.380 -12.248 1.00 96.31 249 THR A O 1
ATOM 1964 N N . CYS A 1 250 ? 0.522 -14.408 -13.288 1.00 95.69 250 CYS A N 1
ATOM 1965 C CA . CYS A 1 250 ? -0.115 -13.735 -12.155 1.00 95.69 250 CYS A CA 1
ATOM 1966 C C . CYS A 1 250 ? -1.498 -14.316 -11.809 1.00 95.69 250 CYS A C 1
ATOM 1968 O O . CYS A 1 250 ? -1.809 -14.479 -10.633 1.00 95.69 250 CYS A O 1
ATOM 1970 N N . TYR A 1 251 ? -2.328 -14.644 -12.805 1.00 90.12 251 TYR A N 1
ATOM 1971 C CA . TYR A 1 251 ? -3.653 -15.227 -12.560 1.00 90.12 251 TYR A CA 1
ATOM 1972 C C . TYR A 1 251 ? -3.586 -16.673 -12.064 1.00 90.12 251 TYR A C 1
ATOM 1974 O O . TYR A 1 251 ? -4.358 -17.026 -11.180 1.00 90.12 251 TYR A O 1
ATOM 1982 N N . GLU A 1 252 ? -2.648 -17.477 -12.569 1.00 89.06 252 GLU A N 1
ATOM 1983 C CA . GLU A 1 252 ? -2.407 -18.854 -12.104 1.00 89.06 252 GLU A CA 1
ATOM 1984 C C . GLU A 1 252 ? -1.951 -18.924 -10.639 1.00 89.06 252 GLU A C 1
ATOM 1986 O O . GLU A 1 252 ? -2.094 -19.954 -9.994 1.00 89.06 252 GLU A O 1
ATOM 1991 N N . ILE A 1 253 ? -1.393 -17.839 -10.098 1.00 83.75 253 ILE A N 1
ATOM 1992 C CA . ILE A 1 253 ? -1.021 -17.748 -8.678 1.00 83.75 253 ILE A CA 1
ATOM 1993 C C . ILE A 1 253 ? -2.239 -17.446 -7.802 1.00 83.75 253 ILE A C 1
ATOM 1995 O O . ILE A 1 253 ? -2.291 -17.844 -6.638 1.00 83.75 253 ILE A O 1
ATOM 1999 N N . ASN A 1 254 ? -3.198 -16.697 -8.342 1.00 80.25 254 ASN A N 1
ATOM 2000 C CA . ASN A 1 254 ? -4.323 -16.173 -7.578 1.00 80.25 254 ASN A CA 1
ATOM 2001 C C . ASN A 1 254 ? -5.482 -17.180 -7.443 1.00 80.25 254 ASN A C 1
ATOM 2003 O O . ASN A 1 254 ? -6.350 -16.963 -6.593 1.00 80.25 254 ASN A O 1
ATOM 2007 N N . PHE A 1 255 ? -5.509 -18.241 -8.261 1.00 64.62 255 PHE A N 1
ATOM 2008 C CA . PHE A 1 255 ? -6.589 -19.232 -8.370 1.00 64.62 255 PHE A CA 1
ATOM 2009 C C . PHE A 1 255 ? -6.049 -20.661 -8.430 1.00 64.62 255 PHE A C 1
ATOM 2011 O O . PHE A 1 255 ? -6.720 -21.552 -7.858 1.00 64.62 255 PHE A O 1
#

Solvent-accessible surface area (backbone atoms only — not comparable to full-atom values): 13504 Å² total; per-residue (Å²): 128,93,69,69,72,56,69,91,71,65,72,72,55,94,43,51,45,80,77,22,53,34,60,51,34,40,39,51,45,25,47,28,46,48,43,89,39,13,77,27,54,59,46,62,57,57,63,68,52,42,46,48,31,48,49,23,11,41,78,56,71,37,33,52,28,27,42,34,27,65,36,56,67,42,34,69,35,82,75,84,55,60,23,65,72,50,39,51,53,47,38,58,57,51,62,66,45,82,73,54,26,36,49,41,50,47,28,32,45,57,58,44,59,64,74,51,56,67,65,59,46,35,50,53,47,53,57,30,40,67,73,51,89,62,83,66,44,42,36,37,26,72,59,44,47,42,41,25,65,55,43,39,77,45,15,49,46,55,52,43,95,57,60,44,88,48,38,44,58,49,52,53,50,38,52,52,51,33,42,78,38,55,34,24,38,30,34,31,34,44,43,56,46,76,85,68,45,74,68,48,49,53,49,26,37,55,49,50,61,54,44,53,78,42,79,42,39,48,44,71,40,62,26,61,38,82,38,91,89,31,53,69,67,42,53,80,90,75,57,46,74,66,53,49,52,42,47,52,52,25,52,66,54,63,109